Protein AF-A0AAN8IH54-F1 (afdb_monomer_lite)

pLDDT: mean 84.5, std 17.19, range [30.62, 98.31]

Foldseek 3Di:
DQDQADDDLLVLLVVLLVLLVCCLPDQLVVLLVCCLVLLLVLLVVLQDDDDPSGCRNLSSLLSVLSCLVSQQADVQQLLVVLVSLLVSDDLVSLVSVLSNCQSNVVSCVPPPLVSNLVSLVVSLVSLVPDPRCVPPSNVVSSVSSVVSNPDHDPPDDCVSSVVSSVVSVVVCVVPVRPSNHHDPDHVVCSNCCVPQPRPSDPPRGDDPPDDDDDDDDDPDDDPPPDDDQDVVQLVVCVVVVVPDPVSSVVSSVVVVVD

Radius of gyration: 23.49 Å; chains: 1; bounding box: 50×39×74 Å

InterPro domains:
  IPR003890 MIF4G-like, type 3 [PF02854] (3-150)
  IPR016024 Armadillo-type fold [SSF48371] (1-113)
  IPR050781 Pre-mRNA-splicing factor CWC22 [PTHR18034] (2-254)

Organism: Trichostrongylus colubriformis (NCBI:txid6319)

Sequence (258 aa):
ICAPYRLQDQLLSLYALFLAQIHSFTSEEISAYFVEVFLRGFIDGISHAQTQDDKKLENSAVFIAHLLNFHIIKGTVIIEVFEKLREHLNVDTLQLVVVLATYSYKALRKLHWTAFSEELSKIVSSLDTAVFSALPRAKFLAETLRDLQKSAPTNVDMSIIEHYLKLFHGMRKKGNVVCDKELGMSLDDLLHADERGRWWVVGSAYRVANDSGNMEGAVEGSTQTAGSFPSEIVQLARRAKMNTDVRRNIFCTVGELL

Structure (mmCIF, N/CA/C/O backbone):
data_AF-A0AAN8IH54-F1
#
_entry.id   AF-A0AAN8IH54-F1
#
loop_
_atom_site.group_PDB
_atom_site.id
_atom_site.type_symbol
_atom_site.label_atom_id
_atom_site.label_alt_id
_atom_site.label_comp_id
_atom_site.label_asym_id
_atom_site.label_entity_id
_atom_site.label_seq_id
_atom_site.pdbx_PDB_ins_code
_atom_site.Cartn_x
_atom_site.Cartn_y
_atom_site.Cartn_z
_atom_site.occupancy
_atom_site.B_iso_or_equiv
_atom_site.auth_seq_id
_atom_site.auth_comp_id
_atom_site.auth_asym_id
_atom_site.auth_atom_id
_atom_site.pdbx_PDB_model_num
ATOM 1 N N . ILE A 1 1 ? 2.225 -14.981 -2.624 1.00 87.50 1 ILE A N 1
ATOM 2 C CA . ILE A 1 1 ? 1.622 -13.785 -1.981 1.00 87.50 1 ILE A CA 1
ATOM 3 C C . ILE A 1 1 ? 0.171 -14.077 -1.580 1.00 87.50 1 ILE A C 1
ATOM 5 O O . ILE A 1 1 ? -0.177 -13.837 -0.437 1.00 87.50 1 ILE A O 1
ATOM 9 N N . CYS A 1 2 ? -0.631 -14.723 -2.437 1.00 85.94 2 CYS A N 1
ATOM 10 C CA . CYS A 1 2 ? -2.030 -15.106 -2.171 1.00 85.94 2 CYS A CA 1
ATOM 11 C C . CYS A 1 2 ? -2.218 -16.356 -1.275 1.00 85.94 2 CYS A C 1
ATOM 13 O O . CYS A 1 2 ? -3.138 -17.144 -1.494 1.00 85.94 2 CYS A O 1
ATOM 15 N N . ALA A 1 3 ? -1.342 -16.580 -0.293 1.00 90.38 3 ALA A N 1
ATOM 16 C CA . ALA A 1 3 ? -1.522 -17.681 0.656 1.00 90.38 3 ALA A CA 1
ATOM 17 C C . ALA A 1 3 ? -2.633 -17.335 1.670 1.00 90.38 3 ALA A C 1
ATOM 19 O O . ALA A 1 3 ? -2.717 -16.169 2.065 1.00 90.38 3 ALA A O 1
ATOM 20 N N . PRO A 1 4 ? -3.447 -18.314 2.120 1.00 91.38 4 PRO A N 1
ATOM 21 C CA . PRO A 1 4 ? -4.526 -18.073 3.082 1.00 91.38 4 PRO A CA 1
ATOM 22 C C . PRO A 1 4 ? -4.018 -17.781 4.500 1.00 91.38 4 PRO A C 1
ATOM 24 O O . PRO A 1 4 ? -4.773 -17.307 5.330 1.00 91.38 4 PRO A O 1
ATOM 27 N N . TYR A 1 5 ? -2.740 -18.025 4.791 1.00 93.12 5 TYR A N 1
ATOM 28 C CA . TYR A 1 5 ? -2.099 -17.731 6.074 1.00 93.12 5 TYR A CA 1
ATOM 29 C C . TYR A 1 5 ? -1.090 -16.587 5.939 1.00 93.12 5 TYR A C 1
ATOM 31 O O . TYR A 1 5 ? -0.577 -16.318 4.849 1.00 93.12 5 TYR A O 1
ATOM 39 N N . ARG A 1 6 ? -0.779 -15.909 7.052 1.00 93.62 6 ARG A N 1
ATOM 40 C CA . ARG A 1 6 ? 0.183 -14.799 7.068 1.00 93.62 6 ARG A CA 1
ATOM 41 C C . ARG A 1 6 ? 1.574 -15.312 6.693 1.00 93.62 6 ARG A C 1
ATOM 43 O O . ARG A 1 6 ? 2.137 -16.166 7.374 1.00 93.62 6 ARG A O 1
ATOM 50 N N . LEU A 1 7 ? 2.120 -14.797 5.596 1.00 94.94 7 LEU A N 1
ATOM 51 C CA . LEU A 1 7 ? 3.481 -15.105 5.161 1.00 94.94 7 LEU A CA 1
ATOM 52 C C . LEU A 1 7 ? 4.496 -14.385 6.050 1.00 94.94 7 LEU A C 1
ATOM 54 O O . LEU A 1 7 ? 4.154 -13.424 6.726 1.00 94.94 7 LEU A O 1
ATOM 58 N N . GLN A 1 8 ? 5.751 -14.824 6.046 1.00 94.19 8 GLN A N 1
ATOM 59 C CA . GLN A 1 8 ? 6.818 -14.097 6.735 1.00 94.19 8 GLN A CA 1
ATOM 60 C C . GLN A 1 8 ? 7.175 -12.811 5.979 1.00 94.19 8 GLN A C 1
ATOM 62 O O . GLN A 1 8 ? 7.242 -12.807 4.747 1.00 94.19 8 GLN A O 1
ATOM 67 N N . ASP A 1 9 ? 7.476 -11.742 6.714 1.00 92.38 9 ASP A N 1
ATOM 68 C CA . ASP A 1 9 ? 7.851 -10.440 6.139 1.00 92.38 9 ASP A CA 1
ATOM 69 C C . ASP A 1 9 ? 9.094 -10.526 5.259 1.00 92.38 9 ASP A C 1
ATOM 71 O O . ASP A 1 9 ? 9.162 -9.904 4.198 1.00 92.38 9 ASP A O 1
ATOM 75 N N . GLN A 1 10 ? 10.041 -11.378 5.653 1.00 94.56 10 GLN A N 1
ATOM 76 C CA . GLN A 1 10 ? 11.226 -11.685 4.866 1.00 94.56 10 GLN A CA 1
ATOM 77 C C . GLN A 1 10 ? 10.865 -12.217 3.474 1.00 94.56 10 GLN A C 1
ATOM 79 O O . GLN A 1 10 ? 11.441 -11.789 2.477 1.00 94.56 10 GLN A O 1
ATOM 84 N N . LEU A 1 11 ? 9.887 -13.120 3.395 1.00 95.69 11 LEU A N 1
ATOM 85 C CA . LEU A 1 11 ? 9.482 -13.741 2.140 1.00 95.69 11 LEU A CA 1
ATOM 86 C C . LEU A 1 11 ? 8.742 -12.750 1.232 1.00 95.69 11 LEU A C 1
ATOM 88 O O . LEU A 1 11 ? 8.998 -12.708 0.031 1.00 95.69 11 LEU A O 1
ATOM 92 N N . LEU A 1 12 ? 7.863 -11.920 1.802 1.00 95.69 12 LEU A N 1
ATOM 93 C CA . LEU A 1 12 ? 7.167 -10.862 1.059 1.00 95.69 12 LEU A CA 1
ATOM 94 C C . LEU A 1 12 ? 8.149 -9.809 0.526 1.00 95.69 12 LEU A C 1
ATOM 96 O O . LEU A 1 12 ? 8.063 -9.437 -0.645 1.00 95.69 12 LEU A O 1
ATOM 100 N N . SER A 1 13 ? 9.119 -9.396 1.347 1.00 95.25 13 SER A N 1
ATOM 101 C CA . SER A 1 13 ? 10.196 -8.487 0.937 1.00 95.25 13 SER A CA 1
ATOM 102 C C . SER A 1 13 ? 11.065 -9.092 -0.168 1.00 95.25 13 SER A C 1
ATOM 104 O O . SER A 1 13 ? 11.405 -8.404 -1.128 1.00 95.25 13 SER A O 1
ATOM 106 N N . LEU A 1 14 ? 11.393 -10.386 -0.074 1.00 95.88 14 LEU A N 1
ATOM 107 C CA . LEU A 1 14 ? 12.179 -11.096 -1.083 1.00 95.88 14 LEU A CA 1
ATOM 108 C C . LEU A 1 14 ? 11.444 -11.193 -2.427 1.00 95.88 14 LEU A C 1
ATOM 110 O O . LEU A 1 14 ? 12.048 -10.953 -3.471 1.00 95.88 14 LEU A O 1
ATOM 114 N N . TYR A 1 15 ? 10.145 -11.509 -2.421 1.00 95.88 15 TYR A N 1
ATOM 115 C CA . TYR A 1 15 ? 9.341 -11.523 -3.646 1.00 95.88 15 TYR A CA 1
ATOM 116 C C . TYR A 1 15 ? 9.252 -10.139 -4.292 1.00 95.88 15 TYR A C 1
ATOM 118 O O . TYR A 1 15 ? 9.320 -10.028 -5.516 1.00 95.88 15 TYR A O 1
ATOM 126 N N . ALA A 1 16 ? 9.138 -9.083 -3.486 1.00 95.75 16 ALA A N 1
ATOM 127 C CA . ALA A 1 16 ? 9.078 -7.724 -4.003 1.00 95.75 16 ALA A CA 1
ATOM 128 C C . ALA A 1 16 ? 10.432 -7.295 -4.581 1.00 95.75 16 ALA A C 1
ATOM 130 O O . ALA A 1 16 ? 10.472 -6.715 -5.661 1.00 95.75 16 ALA A O 1
ATOM 131 N N . LEU A 1 17 ? 11.541 -7.669 -3.930 1.00 95.19 17 LEU A N 1
ATOM 132 C CA . LEU A 1 17 ? 12.890 -7.484 -4.465 1.00 95.19 17 LEU A CA 1
ATOM 133 C C . LEU A 1 17 ? 13.071 -8.193 -5.812 1.00 95.19 17 LEU A C 1
ATOM 135 O O . LEU A 1 17 ? 13.622 -7.615 -6.745 1.00 95.19 17 LEU A O 1
ATOM 139 N N . PHE A 1 18 ? 12.612 -9.441 -5.921 1.00 93.94 18 PHE A N 1
ATOM 140 C CA . PHE A 1 18 ? 12.680 -10.196 -7.168 1.00 93.94 18 PHE A CA 1
ATOM 141 C C . PHE A 1 18 ? 11.925 -9.483 -8.297 1.00 93.94 18 PHE A C 1
ATOM 143 O O . PHE A 1 18 ? 12.480 -9.282 -9.378 1.00 93.94 18 PHE A O 1
ATOM 150 N N . LEU A 1 19 ? 10.699 -9.025 -8.029 1.00 93.88 19 LEU A N 1
ATOM 151 C CA . LEU A 1 19 ? 9.919 -8.264 -9.002 1.00 93.88 19 LEU A CA 1
ATOM 152 C C . LEU A 1 19 ? 10.585 -6.926 -9.357 1.00 93.88 19 LEU A C 1
ATOM 154 O O . LEU A 1 19 ? 10.615 -6.555 -10.527 1.00 93.88 19 LEU A O 1
ATOM 158 N N . ALA A 1 20 ? 11.170 -6.230 -8.381 1.00 92.69 20 ALA A N 1
ATOM 159 C CA . ALA A 1 20 ? 11.907 -4.988 -8.606 1.00 92.69 20 ALA A CA 1
ATOM 160 C C . ALA A 1 20 ? 13.133 -5.203 -9.503 1.00 92.69 20 ALA A C 1
ATOM 162 O O . ALA A 1 20 ? 13.478 -4.353 -10.327 1.00 92.69 20 ALA A O 1
ATOM 163 N N . GLN A 1 21 ? 13.778 -6.364 -9.383 1.00 90.25 21 GLN A N 1
ATOM 164 C CA . GLN A 1 21 ? 14.888 -6.732 -10.248 1.00 90.25 21 GLN A CA 1
ATOM 165 C C . GLN A 1 21 ? 14.422 -7.014 -11.682 1.00 90.25 21 GLN A C 1
ATOM 167 O O . GLN A 1 21 ? 15.074 -6.561 -12.622 1.00 90.25 21 GLN A O 1
ATOM 172 N N . ILE A 1 22 ? 13.281 -7.691 -11.862 1.00 89.75 22 ILE A N 1
ATOM 173 C CA . ILE A 1 22 ? 12.653 -7.872 -13.183 1.00 89.75 22 ILE A CA 1
ATOM 174 C C . ILE A 1 22 ? 12.312 -6.514 -13.800 1.00 89.75 22 ILE A C 1
ATOM 176 O O . ILE A 1 22 ? 12.662 -6.276 -14.955 1.00 89.75 22 ILE A O 1
ATOM 180 N N . HIS A 1 23 ? 11.692 -5.629 -13.015 1.00 89.25 23 HIS A N 1
ATOM 181 C CA . HIS A 1 23 ? 11.318 -4.276 -13.427 1.00 89.25 23 HIS A CA 1
ATOM 182 C C . HIS A 1 23 ? 12.525 -3.453 -13.887 1.00 89.25 23 HIS A C 1
ATOM 184 O O . HIS A 1 23 ? 12.443 -2.693 -14.844 1.00 89.25 23 HIS A O 1
ATOM 190 N N . SER A 1 24 ? 13.675 -3.653 -13.239 1.00 85.56 24 SER A N 1
ATOM 191 C CA . SER A 1 24 ? 14.916 -2.968 -13.600 1.00 85.56 24 SER A CA 1
ATOM 192 C C . SER A 1 24 ? 15.520 -3.491 -14.915 1.00 85.56 24 SER A C 1
ATOM 194 O O . SER A 1 24 ? 16.145 -2.724 -15.642 1.00 85.56 24 SER A O 1
ATOM 196 N N . PHE A 1 25 ? 15.373 -4.784 -15.227 1.00 78.44 25 PHE A N 1
ATOM 197 C CA . PHE A 1 25 ? 16.015 -5.413 -16.392 1.00 78.44 25 PHE A CA 1
ATOM 198 C C . PHE A 1 25 ? 15.146 -5.509 -17.648 1.00 78.44 25 PHE A C 1
ATOM 200 O O . PHE A 1 25 ? 15.693 -5.616 -18.745 1.00 78.44 25 PHE A O 1
ATOM 207 N N . THR A 1 26 ? 13.824 -5.536 -17.503 1.00 69.75 26 THR A N 1
ATOM 208 C CA . THR A 1 26 ? 12.896 -5.841 -18.604 1.00 69.75 26 THR A CA 1
ATOM 209 C C . THR A 1 26 ? 12.160 -4.586 -19.071 1.00 69.75 26 THR A C 1
ATOM 211 O O . THR A 1 26 ? 12.080 -3.611 -18.328 1.00 69.75 26 THR A O 1
ATOM 214 N N . SER A 1 27 ? 11.593 -4.620 -20.287 1.00 69.44 27 SER A N 1
ATOM 215 C CA . SER A 1 27 ? 10.544 -3.673 -20.696 1.00 69.44 27 SER A CA 1
ATOM 216 C C . SER A 1 27 ? 9.477 -3.588 -19.595 1.00 69.44 27 SER A C 1
ATOM 218 O O . SER A 1 27 ? 9.124 -4.612 -19.000 1.00 69.44 27 SER A O 1
ATOM 220 N N . GLU A 1 28 ? 8.976 -2.379 -19.319 1.00 81.31 28 GLU A N 1
ATOM 221 C CA . GLU A 1 28 ? 8.018 -2.074 -18.241 1.00 81.31 28 GLU A CA 1
ATOM 222 C C . GLU A 1 28 ? 6.759 -2.964 -18.291 1.00 81.31 28 GLU A C 1
ATOM 224 O O . GLU A 1 28 ? 6.094 -3.154 -17.277 1.00 81.31 28 GLU A O 1
ATOM 229 N N . GLU A 1 29 ? 6.486 -3.581 -19.443 1.00 86.69 29 GLU A N 1
ATOM 230 C CA . GLU A 1 29 ? 5.361 -4.465 -19.745 1.00 86.69 29 GLU A CA 1
ATOM 231 C C . GLU A 1 29 ? 5.112 -5.587 -18.731 1.00 86.69 29 GLU A C 1
ATOM 233 O O . GLU A 1 29 ? 3.976 -5.762 -18.293 1.00 86.69 29 GLU A O 1
ATOM 238 N N . ILE A 1 30 ? 6.139 -6.357 -18.342 1.00 89.19 30 ILE A N 1
ATOM 239 C CA . ILE A 1 30 ? 5.936 -7.508 -17.439 1.00 89.19 30 ILE A CA 1
ATOM 240 C C . ILE A 1 30 ? 5.509 -7.020 -16.057 1.00 89.19 30 ILE A C 1
ATOM 242 O O . ILE A 1 30 ? 4.576 -7.553 -15.453 1.00 89.19 30 ILE A O 1
ATOM 246 N N . SER A 1 31 ? 6.194 -5.995 -15.552 1.00 91.31 31 SER A N 1
ATOM 247 C CA . SER A 1 31 ? 5.883 -5.399 -14.258 1.00 91.31 31 SER A CA 1
ATOM 248 C C . SER A 1 31 ? 4.530 -4.700 -14.288 1.00 91.31 31 SER A C 1
ATOM 250 O O . SER A 1 31 ? 3.767 -4.852 -13.342 1.00 91.31 31 SER A O 1
ATOM 252 N N . ALA A 1 32 ? 4.206 -3.998 -15.374 1.00 91.75 32 ALA A N 1
ATOM 253 C CA . ALA A 1 32 ? 2.921 -3.339 -15.552 1.00 91.75 32 ALA A CA 1
ATOM 254 C C . ALA A 1 32 ? 1.767 -4.346 -15.578 1.00 91.75 32 ALA A C 1
ATOM 256 O O . ALA A 1 32 ? 0.827 -4.193 -14.805 1.00 91.75 32 ALA A O 1
ATOM 257 N N . TYR A 1 33 ? 1.882 -5.420 -16.366 1.00 92.62 33 TYR A N 1
ATOM 258 C CA . TYR A 1 33 ? 0.885 -6.491 -16.403 1.00 92.62 33 TYR A CA 1
ATOM 259 C C . TYR A 1 33 ? 0.708 -7.157 -15.036 1.00 92.62 33 TYR A C 1
ATOM 261 O O . TYR A 1 33 ? -0.415 -7.345 -14.571 1.00 92.62 33 TYR A O 1
ATOM 269 N N . PHE A 1 34 ? 1.814 -7.482 -14.357 1.00 94.62 34 PHE A N 1
ATOM 270 C CA . PHE A 1 34 ? 1.742 -8.049 -13.014 1.00 94.62 34 PHE A CA 1
ATOM 271 C C . PHE A 1 34 ? 1.019 -7.100 -12.050 1.00 94.62 34 PHE A C 1
ATOM 273 O O . PHE A 1 34 ? 0.123 -7.531 -11.329 1.00 94.62 34 PHE A O 1
ATOM 280 N N . VAL A 1 35 ? 1.397 -5.817 -12.035 1.00 95.44 35 VAL A N 1
ATOM 281 C CA . VAL A 1 35 ? 0.812 -4.806 -11.146 1.00 95.44 35 VAL A CA 1
ATOM 282 C C . VAL A 1 35 ? -0.667 -4.575 -11.464 1.00 95.44 35 VAL A C 1
ATOM 284 O O . VAL A 1 35 ? -1.450 -4.480 -10.523 1.00 95.44 35 VAL A O 1
ATOM 287 N N . GLU A 1 36 ? -1.066 -4.555 -12.741 1.00 94.88 36 GLU A N 1
ATOM 288 C CA . GLU A 1 36 ? -2.470 -4.476 -13.172 1.00 94.88 36 GLU A CA 1
ATOM 289 C C . GLU A 1 36 ? -3.285 -5.618 -12.574 1.00 94.88 36 GLU A C 1
ATOM 291 O O . GLU A 1 36 ? -4.214 -5.380 -11.802 1.00 94.88 36 GLU A O 1
ATOM 296 N N . VAL A 1 37 ? -2.914 -6.860 -12.896 1.00 95.38 37 VAL A N 1
ATOM 297 C CA . VAL A 1 37 ? -3.648 -8.052 -12.454 1.00 95.38 37 VAL A CA 1
ATOM 298 C C . VAL A 1 37 ? -3.687 -8.124 -10.929 1.00 95.38 37 VAL A C 1
ATOM 300 O O . VAL A 1 37 ? -4.721 -8.437 -10.338 1.00 95.38 37 VAL A O 1
ATOM 303 N N . PHE A 1 38 ? -2.568 -7.807 -10.280 1.00 97.06 38 PHE A N 1
ATOM 304 C CA . PHE A 1 38 ? -2.443 -7.890 -8.834 1.00 97.06 38 PHE A CA 1
ATOM 305 C C . PHE A 1 38 ? -3.267 -6.823 -8.100 1.00 97.06 38 PHE A C 1
ATOM 307 O O . PHE A 1 38 ? -4.000 -7.165 -7.172 1.00 97.06 38 PHE A O 1
ATOM 314 N N . LEU A 1 39 ? -3.188 -5.550 -8.508 1.00 96.94 39 LEU A N 1
ATOM 315 C CA . LEU A 1 39 ? -3.961 -4.477 -7.876 1.00 96.94 39 LEU A CA 1
ATOM 316 C C . LEU A 1 39 ? -5.454 -4.610 -8.171 1.00 96.94 39 LEU A C 1
ATOM 318 O O . LEU A 1 39 ? -6.248 -4.447 -7.250 1.00 96.94 39 LEU A O 1
ATOM 322 N N . ARG A 1 40 ? -5.851 -4.999 -9.389 1.00 95.81 40 ARG A N 1
ATOM 323 C CA . ARG A 1 40 ? -7.256 -5.317 -9.692 1.00 95.81 40 ARG A CA 1
ATOM 324 C C . ARG A 1 40 ? -7.791 -6.426 -8.793 1.00 95.81 40 ARG A C 1
ATOM 326 O O . ARG A 1 40 ? -8.843 -6.251 -8.192 1.00 95.81 40 ARG A O 1
ATOM 333 N N . GLY A 1 41 ? -7.048 -7.524 -8.642 1.00 96.06 41 GLY A N 1
ATOM 334 C CA . GLY A 1 41 ? -7.442 -8.623 -7.758 1.00 96.06 41 GLY A CA 1
ATOM 335 C C . GLY A 1 41 ? -7.531 -8.213 -6.284 1.00 96.06 41 GLY A C 1
ATOM 336 O O . GLY A 1 41 ? -8.399 -8.695 -5.560 1.00 96.06 41 GLY A O 1
ATOM 337 N N . PHE A 1 42 ? -6.670 -7.297 -5.830 1.00 96.88 42 PHE A N 1
ATOM 338 C CA . PHE A 1 42 ? -6.765 -6.731 -4.483 1.00 96.88 42 PHE A CA 1
ATOM 339 C C . PHE A 1 42 ? -8.018 -5.861 -4.310 1.00 96.88 42 PHE A C 1
ATOM 341 O O . PHE A 1 42 ? -8.733 -6.033 -3.325 1.00 96.88 42 PHE A O 1
ATOM 348 N N . ILE A 1 43 ? -8.291 -4.958 -5.259 1.00 96.31 43 ILE A N 1
ATOM 349 C CA . ILE A 1 43 ? -9.452 -4.057 -5.214 1.00 96.31 43 ILE A CA 1
ATOM 350 C C . ILE A 1 43 ? -10.771 -4.830 -5.332 1.00 96.31 43 ILE A C 1
ATOM 352 O O . ILE A 1 43 ? -11.703 -4.555 -4.587 1.00 96.31 43 ILE A O 1
ATOM 356 N N . ASP A 1 44 ? -10.842 -5.845 -6.189 1.00 94.62 44 ASP A N 1
ATOM 357 C CA . ASP A 1 44 ? -11.995 -6.749 -6.237 1.00 94.62 44 ASP A CA 1
ATOM 358 C C . ASP A 1 44 ? -12.168 -7.491 -4.899 1.00 94.62 44 ASP A C 1
ATOM 360 O O . ASP A 1 44 ? -13.252 -7.539 -4.317 1.00 94.62 44 ASP A O 1
ATOM 364 N N . GLY A 1 45 ? -11.068 -7.994 -4.334 1.00 94.19 45 GLY A N 1
ATOM 365 C CA . GLY A 1 45 ? -11.083 -8.726 -3.074 1.00 94.19 45 GLY A CA 1
ATOM 366 C C . GLY A 1 45 ? -11.604 -7.923 -1.876 1.00 94.19 45 GLY A C 1
ATOM 367 O O . GLY A 1 45 ? -12.291 -8.504 -1.037 1.00 94.19 45 GLY A O 1
ATOM 368 N N . ILE A 1 46 ? -11.335 -6.611 -1.785 1.00 94.69 46 ILE A N 1
ATOM 369 C CA . ILE A 1 46 ? -11.807 -5.779 -0.656 1.00 94.69 46 ILE A CA 1
ATOM 370 C C . ILE A 1 46 ? -13.324 -5.544 -0.665 1.00 94.69 46 ILE A C 1
ATOM 372 O O . ILE A 1 46 ? -13.892 -5.255 0.389 1.00 94.69 46 ILE A O 1
ATOM 376 N N . SER A 1 47 ? -13.986 -5.678 -1.819 1.00 89.56 47 SER A N 1
ATOM 377 C CA . SER A 1 47 ? -15.444 -5.541 -1.935 1.00 89.56 47 SER A CA 1
ATOM 378 C C . SER A 1 47 ? -16.196 -6.793 -1.462 1.00 89.56 47 SER A C 1
ATOM 380 O O . SER A 1 47 ? -17.404 -6.737 -1.228 1.00 89.56 47 SER A O 1
ATOM 382 N N . HIS A 1 48 ? -15.498 -7.918 -1.287 1.00 88.25 48 HIS A N 1
ATOM 383 C CA . HIS A 1 48 ? -16.076 -9.191 -0.866 1.00 88.25 48 HIS A CA 1
ATOM 384 C C . HIS A 1 48 ? -15.940 -9.415 0.647 1.00 88.25 48 HIS A C 1
ATOM 386 O O . HIS A 1 48 ? -14.990 -8.962 1.291 1.00 88.25 48 HIS A O 1
ATOM 392 N N . ALA A 1 49 ? -16.883 -10.164 1.228 1.00 82.19 49 ALA A N 1
ATOM 393 C CA . ALA A 1 49 ? -16.824 -10.547 2.636 1.00 82.19 49 ALA A CA 1
ATOM 394 C C . ALA A 1 49 ? -15.602 -11.438 2.906 1.00 82.19 49 ALA A C 1
ATOM 396 O O . ALA A 1 49 ? -15.392 -12.443 2.225 1.00 82.19 49 ALA A O 1
ATOM 397 N N . GLN A 1 50 ? -14.812 -11.078 3.917 1.00 81.94 50 GLN A N 1
ATOM 398 C CA . GLN A 1 50 ? -13.609 -11.816 4.281 1.00 81.94 50 GLN A CA 1
ATOM 399 C C . GLN A 1 50 ? -13.936 -12.926 5.278 1.00 81.94 50 GLN A C 1
ATOM 401 O O . GLN A 1 50 ? -14.625 -12.718 6.277 1.00 81.94 50 GLN A O 1
ATOM 406 N N . THR A 1 51 ? -13.410 -14.123 5.033 1.00 84.00 51 THR A N 1
ATOM 407 C CA . THR A 1 51 ? -13.382 -15.184 6.043 1.00 84.00 51 THR A CA 1
ATOM 408 C C . THR A 1 51 ? -12.326 -14.863 7.095 1.00 84.00 51 THR A C 1
ATOM 410 O O . THR A 1 51 ? -11.203 -14.507 6.747 1.00 84.00 51 THR A O 1
ATOM 413 N N . GLN A 1 52 ? -12.665 -15.039 8.374 1.00 75.94 52 GLN A N 1
ATOM 414 C CA . GLN A 1 52 ? -11.857 -14.602 9.523 1.00 75.94 52 GLN A CA 1
ATOM 415 C C . GLN A 1 52 ? -10.393 -15.095 9.508 1.00 75.94 52 GLN A C 1
ATOM 417 O O . GLN A 1 52 ? -9.499 -14.380 9.970 1.00 75.94 52 GLN A O 1
ATOM 422 N N . ASP A 1 53 ? -10.144 -16.275 8.938 1.00 83.19 53 ASP A N 1
ATOM 423 C CA . ASP A 1 53 ? -8.816 -16.896 8.890 1.00 83.19 53 ASP A CA 1
ATOM 424 C C . ASP A 1 53 ? -8.058 -16.666 7.572 1.00 83.19 53 ASP A C 1
ATOM 426 O O . ASP A 1 53 ? -6.904 -17.079 7.464 1.00 83.19 53 ASP A O 1
ATOM 430 N N . ASP A 1 54 ? -8.653 -15.995 6.577 1.00 91.19 54 ASP A N 1
ATOM 431 C CA . ASP A 1 54 ? -7.987 -15.742 5.294 1.00 91.19 54 ASP A CA 1
ATOM 432 C C . ASP A 1 54 ? -7.122 -14.473 5.358 1.00 91.19 54 ASP A C 1
ATOM 434 O O . ASP A 1 54 ? -7.600 -13.347 5.489 1.00 91.19 54 ASP A O 1
ATOM 438 N N . LYS A 1 55 ? -5.805 -14.666 5.259 1.00 94.25 55 LYS A N 1
ATOM 439 C CA . LYS A 1 55 ? -4.782 -13.613 5.302 1.00 94.25 55 LYS A CA 1
ATOM 440 C C . LYS A 1 55 ? -4.291 -13.176 3.924 1.00 94.25 55 LYS A C 1
ATOM 442 O O . LYS A 1 55 ? -3.301 -12.445 3.839 1.00 94.25 55 LYS A O 1
ATOM 447 N N . LYS A 1 56 ? -4.959 -13.576 2.837 1.00 94.94 56 LYS A N 1
ATOM 448 C CA . LYS A 1 56 ? -4.583 -13.190 1.465 1.00 94.94 56 LYS A CA 1
ATOM 449 C C . LYS A 1 56 ? -4.524 -11.683 1.265 1.00 94.94 56 LYS A C 1
ATOM 451 O O . LYS A 1 56 ? -3.536 -11.196 0.712 1.00 94.94 56 LYS A O 1
ATOM 456 N N . LEU A 1 57 ? -5.548 -10.946 1.701 1.00 96.00 57 LEU A N 1
ATOM 457 C CA . LEU A 1 57 ? -5.576 -9.492 1.539 1.00 96.00 57 LEU A CA 1
ATOM 458 C C . LEU A 1 57 ? -4.538 -8.801 2.421 1.00 96.00 57 LEU A C 1
ATOM 460 O O . LEU A 1 57 ? -3.883 -7.877 1.956 1.00 96.00 57 LEU A O 1
ATOM 464 N N . GLU A 1 58 ? -4.304 -9.287 3.642 1.00 96.44 58 GLU A N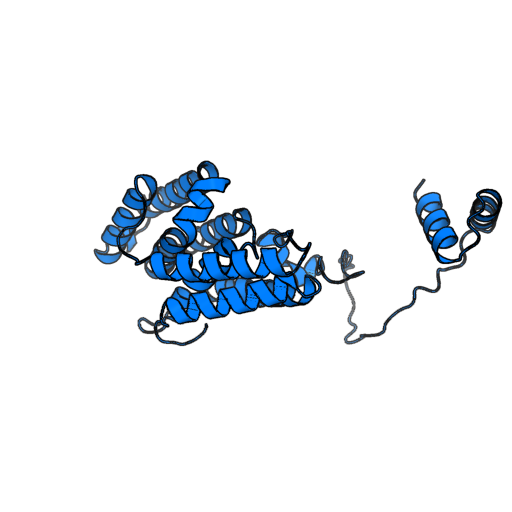 1
ATOM 465 C CA . GLU A 1 58 ? -3.239 -8.756 4.504 1.00 96.44 58 GLU A CA 1
ATOM 466 C C . GLU A 1 58 ? -1.854 -8.959 3.871 1.00 96.44 58 GLU A C 1
ATOM 468 O O . GLU A 1 58 ? -1.074 -8.013 3.766 1.00 96.44 58 GLU A O 1
ATOM 473 N N . ASN A 1 59 ? -1.565 -10.169 3.373 1.00 97.38 59 ASN A N 1
ATOM 474 C CA . ASN A 1 59 ? -0.335 -10.453 2.628 1.00 97.38 59 ASN A CA 1
ATOM 475 C C . ASN A 1 59 ? -0.202 -9.552 1.392 1.00 97.38 59 ASN A C 1
ATOM 477 O O . ASN A 1 59 ? 0.895 -9.098 1.064 1.00 97.38 59 ASN A O 1
ATOM 481 N N . SER A 1 60 ? -1.318 -9.303 0.706 1.00 97.38 60 SER A N 1
ATOM 482 C CA . SER A 1 60 ? -1.347 -8.459 -0.485 1.00 97.38 60 SER A CA 1
ATOM 483 C C . SER A 1 60 ? -1.089 -6.997 -0.137 1.00 97.38 60 SER A C 1
ATOM 485 O O . SER A 1 60 ? -0.248 -6.388 -0.781 1.00 97.38 60 SER A O 1
ATOM 487 N N . ALA A 1 61 ? -1.693 -6.458 0.927 1.00 97.81 61 ALA A N 1
ATOM 488 C CA . ALA A 1 61 ? -1.455 -5.094 1.402 1.00 97.81 61 ALA A CA 1
ATOM 489 C C . ALA A 1 61 ? 0.023 -4.854 1.761 1.00 97.81 61 ALA A C 1
ATOM 491 O O . ALA A 1 61 ? 0.607 -3.846 1.362 1.00 97.81 61 ALA A O 1
ATOM 492 N N . VAL A 1 62 ? 0.666 -5.812 2.441 1.00 97.44 62 VAL A N 1
ATOM 493 C CA . VAL A 1 62 ? 2.113 -5.753 2.716 1.00 97.44 62 VAL A CA 1
ATOM 494 C C . VAL A 1 62 ? 2.918 -5.768 1.417 1.00 97.44 62 VAL A C 1
ATOM 496 O O . VAL A 1 62 ? 3.854 -4.986 1.248 1.00 97.44 62 VAL A O 1
ATOM 499 N N . PHE A 1 63 ? 2.547 -6.629 0.468 1.00 98.06 63 PHE A N 1
ATOM 500 C CA . PHE A 1 63 ? 3.234 -6.701 -0.815 1.00 98.06 63 PHE A CA 1
ATOM 501 C C . PHE A 1 63 ? 3.081 -5.411 -1.634 1.00 98.06 63 PHE A C 1
ATOM 503 O O . PHE A 1 63 ? 4.079 -4.921 -2.153 1.00 98.06 63 PHE A O 1
ATOM 510 N N . ILE A 1 64 ? 1.885 -4.810 -1.675 1.00 98.25 64 ILE A N 1
ATOM 511 C CA . ILE A 1 64 ? 1.619 -3.498 -2.290 1.00 98.25 64 ILE A CA 1
ATOM 512 C C . ILE A 1 64 ? 2.528 -2.428 -1.672 1.00 98.25 64 ILE A C 1
ATOM 514 O O . ILE A 1 64 ? 3.172 -1.669 -2.396 1.00 98.25 64 ILE A O 1
ATOM 518 N N . ALA A 1 65 ? 2.660 -2.402 -0.342 1.00 97.88 65 ALA A N 1
ATOM 519 C CA . ALA A 1 65 ? 3.589 -1.490 0.321 1.00 97.88 65 ALA A CA 1
ATOM 520 C C . ALA A 1 65 ? 5.042 -1.717 -0.127 1.00 97.88 65 ALA A C 1
ATOM 522 O O . ALA A 1 65 ? 5.805 -0.764 -0.295 1.00 97.88 65 ALA A O 1
ATOM 523 N N . HIS A 1 66 ? 5.459 -2.967 -0.339 1.00 97.25 66 HIS A N 1
ATOM 524 C CA . HIS A 1 66 ? 6.788 -3.251 -0.872 1.00 97.25 66 HIS A CA 1
ATOM 525 C C . HIS A 1 66 ? 6.954 -2.822 -2.335 1.00 97.25 66 HIS A C 1
ATOM 527 O O . HIS A 1 66 ? 8.035 -2.348 -2.673 1.00 97.25 66 HIS A O 1
ATOM 533 N N . LEU A 1 67 ? 5.915 -2.891 -3.175 1.00 96.69 67 LEU A N 1
ATOM 534 C CA . LEU A 1 67 ? 5.975 -2.345 -4.540 1.00 96.69 67 LEU A CA 1
ATOM 535 C C . LEU A 1 67 ? 6.343 -0.854 -4.536 1.00 96.69 67 LEU A C 1
ATOM 537 O O . LEU A 1 67 ? 7.160 -0.429 -5.353 1.00 96.69 67 LEU A O 1
ATOM 541 N N . LEU A 1 68 ? 5.798 -0.080 -3.587 1.00 96.31 68 LEU A N 1
ATOM 542 C CA . LEU A 1 68 ? 6.202 1.312 -3.368 1.00 96.31 68 LEU A CA 1
ATOM 543 C C . LEU A 1 68 ? 7.651 1.402 -2.871 1.00 96.31 68 LEU A C 1
ATOM 545 O O . LEU A 1 68 ? 8.452 2.152 -3.418 1.00 96.31 68 LEU A O 1
ATOM 549 N N . ASN A 1 69 ? 8.000 0.649 -1.824 1.00 95.50 69 ASN A N 1
ATOM 550 C CA . ASN A 1 69 ? 9.329 0.738 -1.208 1.00 95.50 69 ASN A CA 1
ATOM 551 C C . ASN A 1 69 ? 10.467 0.420 -2.196 1.00 95.50 69 ASN A C 1
ATOM 553 O O . ASN A 1 69 ? 11.544 1.003 -2.091 1.00 95.50 69 ASN A O 1
ATOM 557 N N . PHE A 1 70 ? 10.235 -0.493 -3.144 1.00 94.50 70 PHE A N 1
ATOM 558 C CA . PHE A 1 70 ? 11.190 -0.857 -4.194 1.00 94.50 70 PHE A CA 1
ATOM 559 C C . PHE A 1 70 ? 11.061 -0.024 -5.481 1.00 94.50 70 PHE A C 1
ATOM 561 O O . PHE A 1 70 ? 11.710 -0.359 -6.471 1.00 94.50 70 PHE A O 1
ATOM 568 N N . HIS A 1 71 ? 10.281 1.062 -5.473 1.00 92.44 71 HIS A N 1
ATOM 569 C CA . HIS A 1 71 ? 10.122 1.974 -6.611 1.00 92.44 71 HIS A CA 1
ATOM 570 C C . HIS A 1 71 ? 9.577 1.298 -7.881 1.00 92.44 71 HIS A C 1
ATOM 572 O O . HIS A 1 71 ? 10.003 1.607 -8.990 1.00 92.44 71 HIS A O 1
ATOM 578 N N . ILE A 1 72 ? 8.640 0.358 -7.724 1.00 94.19 72 ILE A N 1
ATOM 579 C CA . ILE A 1 72 ? 7.893 -0.222 -8.853 1.00 94.19 72 ILE A CA 1
ATOM 580 C C . ILE A 1 72 ? 6.663 0.644 -9.152 1.00 94.19 72 ILE A C 1
ATOM 582 O O . ILE A 1 72 ? 6.355 0.909 -10.310 1.00 94.19 72 ILE A O 1
ATOM 586 N N . ILE A 1 73 ? 5.967 1.105 -8.108 1.00 95.50 73 ILE A N 1
ATOM 587 C CA . ILE A 1 73 ? 4.792 1.981 -8.217 1.00 95.50 73 ILE A CA 1
ATOM 588 C C . ILE A 1 73 ? 5.012 3.288 -7.459 1.00 95.50 73 ILE A C 1
ATOM 590 O O . ILE A 1 73 ? 5.739 3.328 -6.466 1.00 95.50 73 ILE A O 1
ATOM 594 N N . LYS A 1 74 ? 4.335 4.343 -7.911 1.00 94.69 74 LYS A N 1
ATOM 595 C CA . LYS A 1 74 ? 4.364 5.671 -7.291 1.00 94.69 74 LYS A CA 1
ATOM 596 C C . LYS A 1 74 ? 3.579 5.698 -5.984 1.00 94.69 74 LYS A C 1
ATOM 598 O O . LYS A 1 74 ? 2.611 4.960 -5.800 1.00 94.69 74 LYS A O 1
ATOM 603 N N . GLY A 1 75 ? 3.920 6.643 -5.108 1.00 95.62 75 GLY A N 1
ATOM 604 C CA . GLY A 1 75 ? 3.151 6.883 -3.885 1.00 95.62 75 GLY A CA 1
ATOM 605 C C . GLY A 1 75 ? 1.708 7.316 -4.147 1.00 95.62 75 GLY A C 1
ATOM 606 O O . GLY A 1 75 ? 0.844 6.990 -3.343 1.00 95.62 75 GLY A O 1
ATOM 607 N N . THR A 1 76 ? 1.421 7.966 -5.281 1.00 96.06 76 THR A N 1
ATOM 608 C CA . THR A 1 76 ? 0.053 8.346 -5.682 1.00 96.06 76 THR A CA 1
ATOM 609 C C . THR A 1 76 ? -0.871 7.136 -5.800 1.00 96.06 76 THR A C 1
ATOM 611 O O . THR A 1 76 ? -1.961 7.169 -5.246 1.00 96.06 76 THR A O 1
ATOM 614 N N . VAL A 1 77 ? -0.389 6.029 -6.379 1.00 97.38 77 VAL A N 1
ATOM 615 C CA . VAL A 1 77 ? -1.148 4.770 -6.477 1.00 97.38 77 VAL A CA 1
ATOM 616 C C . VAL A 1 77 ? -1.518 4.251 -5.087 1.00 97.38 77 VAL A C 1
ATOM 618 O O . VAL A 1 77 ? -2.630 3.786 -4.878 1.00 97.38 77 VAL A O 1
ATOM 621 N N . ILE A 1 78 ? -0.615 4.361 -4.107 1.00 97.88 78 ILE A N 1
ATOM 622 C CA . ILE A 1 78 ? -0.901 3.945 -2.726 1.00 97.88 78 ILE A CA 1
ATOM 623 C C . ILE A 1 78 ? -1.969 4.831 -2.077 1.00 97.88 78 ILE A C 1
ATOM 625 O O . ILE A 1 78 ? -2.805 4.314 -1.340 1.00 97.88 78 ILE A O 1
ATOM 629 N N . ILE A 1 79 ? -1.971 6.139 -2.357 1.00 98.12 79 ILE A N 1
ATOM 630 C CA . ILE A 1 79 ? -3.036 7.040 -1.894 1.00 98.12 79 ILE A CA 1
ATOM 631 C C . ILE A 1 79 ? -4.383 6.631 -2.499 1.00 98.12 79 ILE A C 1
ATOM 633 O O . ILE A 1 79 ? -5.344 6.467 -1.757 1.00 98.12 79 ILE A O 1
ATOM 637 N N . GLU A 1 80 ? -4.440 6.352 -3.801 1.00 97.94 80 GLU A N 1
ATOM 638 C CA . GLU A 1 80 ? -5.662 5.869 -4.464 1.00 97.94 80 GLU A CA 1
ATOM 639 C C . GLU A 1 80 ? -6.126 4.503 -3.907 1.00 97.94 80 GLU A C 1
ATOM 641 O O . GLU A 1 80 ? -7.323 4.251 -3.765 1.00 97.94 80 GLU A O 1
ATOM 646 N N . VAL A 1 81 ? -5.199 3.618 -3.507 1.00 98.19 81 VAL A N 1
ATOM 647 C CA . VAL A 1 81 ? -5.550 2.368 -2.803 1.00 98.19 81 VAL A CA 1
ATOM 648 C C . VAL A 1 81 ? -6.179 2.658 -1.433 1.00 98.19 81 VAL A C 1
ATOM 650 O O . VAL A 1 81 ? -7.145 1.990 -1.058 1.00 98.19 81 VAL A O 1
ATOM 653 N N . PHE A 1 82 ? -5.680 3.649 -0.683 1.00 98.31 82 PHE A N 1
ATOM 654 C CA . PHE A 1 82 ? -6.325 4.081 0.564 1.00 98.31 82 PHE A CA 1
ATOM 655 C C . PHE A 1 82 ? -7.728 4.641 0.321 1.00 98.31 82 PHE A C 1
ATOM 657 O O . PHE A 1 82 ? -8.643 4.302 1.072 1.00 98.31 82 PHE A O 1
ATOM 664 N N . GLU A 1 83 ? -7.915 5.423 -0.743 1.00 97.56 83 GLU A N 1
ATOM 665 C CA . GLU A 1 83 ? -9.231 5.935 -1.132 1.00 97.56 83 GLU A CA 1
ATOM 666 C C . GLU A 1 83 ? -10.214 4.786 -1.404 1.00 97.56 83 GLU A C 1
ATOM 668 O O . GLU A 1 83 ? -11.325 4.793 -0.872 1.00 97.56 83 GLU A O 1
ATOM 673 N N . LYS A 1 84 ? -9.786 3.740 -2.126 1.00 97.25 84 LYS A N 1
ATOM 674 C CA . LYS A 1 84 ? -10.612 2.543 -2.366 1.00 97.25 84 LYS A CA 1
ATOM 675 C C . LYS A 1 84 ? -10.914 1.742 -1.101 1.00 97.25 84 LYS A C 1
ATOM 677 O O . LYS A 1 84 ? -12.035 1.268 -0.925 1.00 97.25 84 LYS A O 1
ATOM 682 N N . LEU A 1 85 ? -9.956 1.620 -0.182 1.00 97.19 85 LEU A N 1
ATOM 683 C CA . LEU A 1 85 ? -10.201 0.999 1.125 1.00 97.19 85 LEU A CA 1
ATOM 684 C C . LEU A 1 85 ? -11.216 1.797 1.958 1.00 97.19 85 LEU A C 1
ATOM 686 O O . LEU A 1 85 ? -12.036 1.199 2.657 1.00 97.19 85 LEU A O 1
ATOM 690 N N . ARG A 1 86 ? -11.187 3.133 1.868 1.00 96.12 86 ARG A N 1
ATOM 691 C CA . ARG A 1 86 ? -12.151 4.022 2.528 1.00 96.12 86 ARG A CA 1
ATOM 692 C C . ARG A 1 86 ? -13.558 3.892 1.941 1.00 96.12 86 ARG A C 1
ATOM 694 O O . ARG A 1 86 ? -14.521 3.945 2.699 1.00 96.12 86 ARG A O 1
ATOM 701 N N . GLU A 1 87 ? -13.698 3.707 0.628 1.00 94.81 87 GLU A N 1
ATOM 702 C CA . GLU A 1 87 ? -15.005 3.479 -0.019 1.00 94.81 87 GLU A CA 1
ATOM 703 C C . GLU A 1 87 ? -15.718 2.225 0.528 1.00 94.81 87 GLU A C 1
ATOM 705 O O . GLU A 1 87 ? -16.940 2.217 0.670 1.00 94.81 87 GLU A O 1
ATOM 710 N N . HIS A 1 88 ? -14.959 1.193 0.912 1.00 92.88 88 HIS A N 1
ATOM 711 C CA . HIS A 1 88 ? -15.470 -0.071 1.457 1.00 92.88 88 HIS A CA 1
ATOM 712 C C . HIS A 1 88 ? -15.175 -0.240 2.957 1.00 92.88 88 HIS A C 1
ATOM 714 O O . HIS A 1 88 ? -14.830 -1.332 3.421 1.00 92.88 88 HIS A O 1
ATOM 720 N N . LEU A 1 89 ? -15.270 0.841 3.737 1.00 93.88 89 LEU A N 1
ATOM 721 C CA . LEU A 1 89 ? -14.813 0.845 5.124 1.00 93.88 89 LEU A CA 1
ATOM 722 C C . LEU A 1 89 ? -15.629 -0.094 6.033 1.00 93.88 89 LEU A C 1
ATOM 724 O O . LEU A 1 89 ? -16.831 0.065 6.241 1.00 93.88 89 LEU A O 1
ATOM 728 N N . ASN A 1 90 ? -14.933 -1.057 6.623 1.00 93.38 90 ASN A N 1
ATOM 729 C CA . ASN A 1 90 ? -15.405 -1.999 7.628 1.00 93.38 90 ASN A CA 1
ATOM 730 C C . ASN A 1 90 ? -14.217 -2.390 8.531 1.00 93.38 90 ASN A C 1
ATOM 732 O O . ASN A 1 90 ? -13.121 -1.847 8.399 1.00 93.38 90 ASN A O 1
ATOM 736 N N . VAL A 1 91 ? -14.408 -3.317 9.473 1.00 94.19 91 VAL A N 1
ATOM 737 C CA . VAL A 1 91 ? -13.337 -3.716 10.409 1.00 94.19 91 VAL A CA 1
ATOM 738 C C . VAL A 1 91 ? -12.135 -4.339 9.689 1.00 94.19 91 VAL A C 1
ATOM 740 O O . VAL A 1 91 ? -10.995 -4.104 10.091 1.00 94.19 91 VAL A O 1
ATOM 743 N N . ASP A 1 92 ? -12.372 -5.112 8.633 1.00 94.00 92 ASP A N 1
ATOM 744 C CA . ASP A 1 92 ? -11.321 -5.817 7.905 1.00 94.00 92 ASP A CA 1
ATOM 745 C C . ASP A 1 92 ? -10.589 -4.881 6.940 1.00 94.00 92 ASP A C 1
ATOM 747 O O . ASP A 1 92 ? -9.361 -4.856 6.935 1.00 94.00 92 ASP A O 1
ATOM 751 N N . THR A 1 93 ? -11.291 -4.019 6.199 1.00 95.75 93 THR A N 1
ATOM 752 C CA . THR A 1 93 ? -10.627 -2.999 5.367 1.00 95.75 93 THR A CA 1
ATOM 753 C C . THR A 1 93 ? -9.888 -1.971 6.221 1.00 95.75 93 THR A C 1
ATOM 755 O O . THR A 1 93 ? -8.784 -1.576 5.856 1.00 95.75 93 THR A O 1
ATOM 758 N N . LEU A 1 94 ? -10.388 -1.626 7.414 1.00 96.62 94 LEU A N 1
ATOM 759 C CA . LEU A 1 94 ? -9.653 -0.805 8.382 1.00 96.62 94 LEU A CA 1
ATOM 760 C C . LEU A 1 94 ? -8.351 -1.481 8.850 1.00 96.62 94 LEU A C 1
ATOM 762 O O . LEU A 1 94 ? -7.321 -0.816 8.981 1.00 96.62 94 LEU A O 1
ATOM 766 N N . GLN A 1 95 ? -8.361 -2.802 9.062 1.00 95.94 95 GLN A N 1
ATOM 767 C CA . GLN A 1 95 ? -7.140 -3.567 9.334 1.00 95.94 95 GLN A CA 1
ATOM 768 C C . GLN A 1 95 ? -6.156 -3.468 8.160 1.00 95.94 95 GLN A C 1
ATOM 770 O O . GLN A 1 95 ? -4.962 -3.265 8.387 1.00 95.94 95 GLN A O 1
ATOM 775 N N . LEU A 1 96 ? -6.639 -3.580 6.917 1.00 97.62 96 LEU A N 1
ATOM 776 C CA . LEU A 1 96 ? -5.805 -3.429 5.721 1.00 97.62 96 LEU A CA 1
ATOM 777 C C . LEU A 1 96 ? -5.217 -2.018 5.604 1.00 97.62 96 LEU A C 1
ATOM 779 O O . LEU A 1 96 ? -4.046 -1.900 5.252 1.00 97.62 96 LEU A O 1
ATOM 783 N N . VAL A 1 97 ? -5.972 -0.969 5.960 1.00 98.06 97 VAL A N 1
ATOM 784 C CA . VAL A 1 97 ? -5.460 0.412 6.027 1.00 98.06 97 VAL A CA 1
ATOM 785 C C . VAL A 1 97 ? -4.297 0.495 7.012 1.00 98.06 97 VAL A C 1
ATOM 787 O O . VAL A 1 97 ? -3.236 0.997 6.648 1.00 98.06 97 VAL A O 1
ATOM 790 N N . VAL A 1 98 ? -4.455 -0.023 8.237 1.00 97.62 98 VAL A N 1
ATOM 791 C CA . VAL A 1 98 ? -3.376 -0.022 9.242 1.00 97.62 98 VAL A CA 1
ATOM 792 C C . VAL A 1 98 ? -2.144 -0.756 8.713 1.00 97.62 98 VAL A C 1
ATOM 794 O O . VAL A 1 98 ? -1.043 -0.216 8.771 1.00 97.62 98 VAL A O 1
ATOM 797 N N . VAL A 1 99 ? -2.323 -1.951 8.142 1.00 97.38 99 VAL A N 1
ATOM 798 C CA . VAL A 1 99 ? -1.223 -2.743 7.571 1.00 97.38 99 VAL A CA 1
ATOM 799 C C . VAL A 1 99 ? -0.521 -1.975 6.450 1.00 97.38 99 VAL A C 1
ATOM 801 O O . VAL A 1 99 ? 0.690 -1.766 6.512 1.00 97.38 99 VAL A O 1
ATOM 804 N N . LEU A 1 100 ? -1.259 -1.504 5.446 1.00 98.19 100 LEU A N 1
ATOM 805 C CA . LEU A 1 100 ? -0.690 -0.771 4.318 1.00 98.19 100 LEU A CA 1
ATOM 806 C C . LEU A 1 100 ? 0.050 0.487 4.794 1.00 98.19 100 LEU A C 1
ATOM 808 O O . LEU A 1 100 ? 1.181 0.724 4.366 1.00 98.19 100 LEU A O 1
ATOM 812 N N . ALA A 1 101 ? -0.537 1.249 5.722 1.00 97.94 101 ALA A N 1
ATOM 813 C CA . ALA A 1 101 ? 0.060 2.449 6.305 1.00 97.94 101 ALA A CA 1
ATOM 814 C C . ALA A 1 101 ? 1.360 2.138 7.049 1.00 97.94 101 ALA A C 1
ATOM 816 O O . ALA A 1 101 ? 2.357 2.823 6.832 1.00 97.94 101 ALA A O 1
ATOM 817 N N . THR A 1 102 ? 1.394 1.081 7.864 1.00 97.25 102 THR A N 1
ATOM 818 C CA . THR A 1 102 ? 2.598 0.664 8.594 1.00 97.25 102 THR A CA 1
ATOM 819 C C . THR A 1 102 ? 3.759 0.354 7.645 1.00 97.25 102 THR A C 1
ATOM 821 O O . THR A 1 102 ? 4.848 0.906 7.808 1.00 97.25 102 THR A O 1
ATOM 824 N N . TYR A 1 103 ? 3.542 -0.482 6.624 1.00 97.44 103 TYR A N 1
ATOM 825 C CA . TYR A 1 103 ? 4.628 -0.934 5.742 1.00 97.44 103 TYR A CA 1
ATOM 826 C C . TYR A 1 103 ? 5.040 0.103 4.680 1.00 97.44 103 TYR A C 1
ATOM 828 O O . TYR A 1 103 ? 6.160 0.043 4.166 1.00 97.44 103 TYR A O 1
ATOM 836 N N . SER A 1 104 ? 4.167 1.060 4.348 1.00 97.25 104 SER A N 1
ATOM 837 C CA . SER A 1 104 ? 4.456 2.156 3.404 1.00 97.25 104 SER A CA 1
ATOM 838 C C . SER A 1 104 ? 4.895 3.461 4.084 1.00 97.25 104 SER A C 1
ATOM 840 O O . SER A 1 104 ? 5.356 4.382 3.401 1.00 97.25 104 SER A O 1
ATOM 842 N N . TYR A 1 105 ? 4.823 3.533 5.422 1.00 96.75 105 TYR A N 1
ATOM 843 C CA . TYR A 1 105 ? 5.009 4.757 6.207 1.00 96.75 105 TYR A CA 1
ATOM 844 C C . TYR A 1 105 ? 6.262 5.540 5.815 1.00 96.75 105 TYR A C 1
ATOM 846 O O . TYR A 1 105 ? 6.182 6.720 5.489 1.00 96.75 105 TYR A O 1
ATOM 854 N N . LYS A 1 106 ? 7.437 4.897 5.819 1.00 95.00 106 LYS A N 1
ATOM 855 C CA . LYS A 1 106 ? 8.723 5.578 5.586 1.00 95.00 106 LYS A CA 1
ATOM 856 C C . LYS A 1 106 ? 8.794 6.223 4.197 1.00 95.00 106 LYS A C 1
ATOM 858 O O . LYS A 1 106 ? 9.291 7.343 4.074 1.00 95.00 106 LYS A O 1
ATOM 863 N N . ALA A 1 107 ? 8.297 5.532 3.171 1.00 94.88 107 ALA A N 1
ATOM 864 C CA . ALA A 1 107 ? 8.289 6.020 1.795 1.00 94.88 107 ALA A CA 1
ATOM 865 C C . ALA A 1 107 ? 7.298 7.183 1.620 1.00 94.88 107 ALA A C 1
ATOM 867 O O . ALA A 1 107 ? 7.681 8.257 1.146 1.00 94.88 107 ALA A O 1
ATOM 868 N N . LEU A 1 108 ? 6.058 7.020 2.097 1.00 96.94 108 LEU A N 1
ATOM 869 C CA . LEU A 1 108 ? 5.032 8.064 2.024 1.00 96.94 108 LEU A CA 1
ATOM 870 C C . LEU A 1 108 ? 5.399 9.291 2.862 1.00 96.94 108 LEU A C 1
ATOM 872 O O . LEU A 1 108 ? 5.259 10.417 2.396 1.00 96.94 108 LEU A O 1
ATOM 876 N N . ARG A 1 109 ? 5.953 9.103 4.064 1.00 95.44 109 ARG A N 1
ATOM 877 C CA . ARG A 1 109 ? 6.372 10.200 4.949 1.00 95.44 109 ARG A CA 1
ATOM 878 C C . ARG A 1 109 ? 7.434 11.096 4.316 1.00 95.44 109 ARG A C 1
ATOM 880 O O . ARG A 1 109 ? 7.486 12.283 4.639 1.00 95.44 109 ARG A O 1
ATOM 887 N N . LYS A 1 110 ? 8.274 10.532 3.443 1.00 93.75 110 LYS A N 1
ATOM 888 C CA . LYS A 1 110 ? 9.350 11.244 2.748 1.00 93.75 110 LYS A CA 1
ATOM 889 C C . LYS A 1 110 ? 8.852 12.014 1.523 1.00 93.75 110 LYS A C 1
ATOM 891 O O . LYS A 1 110 ? 9.298 13.136 1.317 1.00 93.75 110 LYS A O 1
ATOM 896 N N . LEU A 1 111 ? 7.986 11.406 0.709 1.00 92.81 111 LEU A N 1
ATOM 897 C CA . LEU A 1 111 ? 7.648 11.921 -0.628 1.00 92.81 111 LEU A CA 1
ATOM 898 C C . LEU A 1 111 ? 6.202 12.427 -0.765 1.00 92.81 111 LEU A C 1
ATOM 900 O O . LEU A 1 111 ? 5.940 13.289 -1.595 1.00 92.81 111 LEU A O 1
ATOM 904 N N . HIS A 1 112 ? 5.272 11.928 0.053 1.00 95.12 112 HIS A N 1
ATOM 905 C CA . HIS A 1 112 ? 3.825 12.142 -0.096 1.00 95.12 112 HIS A CA 1
ATOM 906 C C . HIS A 1 112 ? 3.114 12.412 1.243 1.00 95.12 112 HIS A C 1
ATOM 908 O O . HIS A 1 112 ? 1.950 12.054 1.410 1.00 95.12 112 HIS A O 1
ATOM 914 N N . TRP A 1 113 ? 3.795 13.039 2.214 1.00 96.19 113 TRP A N 1
ATOM 915 C CA . TRP A 1 113 ? 3.253 13.195 3.570 1.00 96.19 113 TRP A CA 1
ATOM 916 C C . TRP A 1 113 ? 1.912 13.926 3.603 1.00 96.19 113 TRP A C 1
ATOM 918 O O . TRP A 1 113 ? 0.999 13.460 4.272 1.00 96.19 113 TRP A O 1
ATOM 928 N N . THR A 1 114 ? 1.779 15.034 2.870 1.00 97.19 114 THR A N 1
ATOM 929 C CA . THR A 1 114 ? 0.549 15.838 2.863 1.00 97.19 114 THR A CA 1
ATOM 930 C C . THR A 1 114 ? -0.655 14.997 2.440 1.00 97.19 114 THR A C 1
ATOM 932 O O . THR A 1 114 ? -1.569 14.827 3.241 1.00 97.19 114 THR A O 1
ATOM 935 N N . ALA A 1 115 ? -0.604 14.385 1.250 1.00 97.50 115 ALA A N 1
ATOM 936 C CA . ALA A 1 115 ? -1.682 13.542 0.730 1.00 97.50 115 ALA A CA 1
ATOM 937 C C . ALA A 1 115 ? -1.962 12.332 1.635 1.00 97.50 115 ALA A C 1
ATOM 939 O O . ALA A 1 115 ? -3.114 12.025 1.921 1.00 97.50 115 ALA A O 1
ATOM 940 N N . PHE A 1 116 ? -0.912 11.685 2.150 1.00 97.69 116 PHE A N 1
ATOM 941 C CA . PHE A 1 116 ? -1.060 10.556 3.066 1.00 97.69 116 PHE A CA 1
ATOM 942 C C . PHE A 1 116 ? -1.751 10.953 4.378 1.00 97.69 116 PHE A C 1
ATOM 944 O O . PHE A 1 116 ? -2.703 10.302 4.797 1.00 97.69 116 PHE A O 1
ATOM 951 N N . SER A 1 117 ? -1.311 12.040 5.017 1.00 96.88 117 SER A N 1
ATOM 952 C CA . SER A 1 117 ? -1.895 12.524 6.275 1.00 96.88 117 SER A CA 1
ATOM 953 C C . SER A 1 117 ? -3.339 13.006 6.113 1.00 96.88 117 SER A C 1
ATOM 955 O O . SER A 1 117 ? -4.172 12.769 6.991 1.00 96.88 117 SER A O 1
ATOM 957 N N . GLU A 1 118 ? -3.652 13.634 4.977 1.00 97.69 118 GLU A N 1
ATOM 958 C CA . GLU A 1 118 ? -5.004 14.058 4.634 1.00 97.69 118 GLU A CA 1
ATOM 959 C C . GLU A 1 118 ? -5.918 12.843 4.442 1.00 97.69 118 GLU A C 1
ATOM 961 O O . GLU A 1 118 ? -7.006 12.796 5.016 1.00 97.69 118 GLU A O 1
ATOM 966 N N . GLU A 1 119 ? -5.461 11.827 3.708 1.00 97.94 119 GLU A N 1
ATOM 967 C CA . GLU A 1 119 ? -6.241 10.614 3.478 1.00 97.94 119 GLU A CA 1
ATOM 968 C C . GLU A 1 119 ? -6.476 9.826 4.774 1.00 97.94 119 GLU A C 1
ATOM 970 O O . GLU A 1 119 ? -7.610 9.448 5.070 1.00 97.94 119 GLU A O 1
ATOM 975 N N . LEU A 1 120 ? -5.457 9.682 5.632 1.00 96.69 120 LEU A N 1
ATOM 976 C CA . LEU A 1 120 ? -5.639 9.097 6.966 1.00 96.69 120 LEU A CA 1
ATOM 977 C C . LEU A 1 120 ? -6.654 9.882 7.810 1.00 96.69 120 LEU A C 1
ATOM 979 O O . LEU A 1 120 ? -7.428 9.279 8.554 1.00 96.69 120 LEU A O 1
ATOM 983 N N . SER A 1 121 ? -6.680 11.211 7.696 1.00 96.62 121 SER A N 1
ATOM 984 C CA . SER A 1 121 ? -7.658 12.051 8.398 1.00 96.62 121 SER A CA 1
ATOM 985 C C . SER A 1 121 ? -9.081 11.823 7.883 1.00 96.62 121 SER A C 1
ATOM 987 O O . SER A 1 121 ? -10.002 11.712 8.691 1.00 96.62 121 SER A O 1
ATOM 989 N N . LYS A 1 122 ? -9.262 11.678 6.563 1.00 97.19 122 LYS A N 1
ATOM 990 C CA . LYS A 1 122 ? -10.559 11.347 5.945 1.00 97.19 122 LYS A CA 1
ATOM 991 C C . LYS A 1 122 ? -11.056 9.952 6.340 1.00 97.19 122 LYS A C 1
ATOM 993 O O . LYS A 1 122 ? -12.255 9.751 6.532 1.00 97.19 122 LYS A O 1
ATOM 998 N N . ILE A 1 123 ? -10.151 8.983 6.486 1.00 96.75 123 ILE A N 1
ATOM 999 C CA . ILE A 1 123 ? -10.501 7.648 6.991 1.00 96.75 123 ILE A CA 1
ATOM 1000 C C . ILE A 1 123 ? -10.965 7.745 8.447 1.00 96.75 123 ILE A C 1
ATOM 1002 O O . ILE A 1 123 ? -12.027 7.225 8.781 1.00 96.75 123 ILE A O 1
ATOM 1006 N N . VAL A 1 124 ? -10.216 8.448 9.306 1.00 94.75 124 VAL A N 1
ATOM 1007 C CA . VAL A 1 124 ? -10.582 8.618 10.722 1.00 94.75 124 VAL A CA 1
ATOM 1008 C C . VAL A 1 124 ? -11.924 9.339 10.877 1.00 94.75 124 VAL A C 1
ATOM 1010 O O . VAL A 1 124 ? -12.744 8.886 11.669 1.00 94.75 124 VAL A O 1
ATOM 1013 N N . SER A 1 125 ? -12.202 10.388 10.099 1.00 94.25 125 SER A N 1
ATOM 1014 C CA . SER A 1 125 ? -13.503 11.071 10.159 1.00 94.25 125 SER A CA 1
ATOM 1015 C C . SER A 1 125 ? -14.662 10.191 9.679 1.00 94.25 125 SER A C 1
ATOM 1017 O O . SER A 1 125 ? -15.760 10.257 10.228 1.00 94.25 125 SER A O 1
ATOM 1019 N N . SER A 1 126 ? -14.423 9.314 8.699 1.00 94.25 126 SER A N 1
ATOM 1020 C CA . SER A 1 126 ? -15.426 8.341 8.246 1.00 94.25 126 SER A CA 1
ATOM 1021 C C . SER A 1 126 ? -15.777 7.334 9.351 1.00 94.25 126 SER A C 1
ATOM 1023 O O . SER A 1 126 ? -16.934 6.926 9.467 1.00 94.25 126 SER A O 1
ATOM 1025 N N . LEU A 1 127 ? -14.814 6.982 10.216 1.00 92.50 127 LEU A N 1
ATOM 1026 C CA . LEU A 1 127 ? -15.041 6.083 11.353 1.00 92.50 127 LEU A CA 1
ATOM 1027 C C . LEU A 1 127 ? -15.981 6.673 12.407 1.00 92.50 127 LEU A C 1
ATOM 1029 O O . LEU A 1 127 ? -16.744 5.912 12.998 1.00 92.50 127 LEU A O 1
ATOM 1033 N N . ASP A 1 128 ? -15.974 7.992 12.618 1.00 87.19 128 ASP A N 1
ATOM 1034 C CA . ASP A 1 128 ? -16.809 8.643 13.641 1.00 87.19 128 ASP A CA 1
ATOM 1035 C C . ASP A 1 128 ? -18.314 8.450 13.382 1.00 87.19 128 ASP A C 1
ATOM 1037 O O . ASP A 1 128 ? -19.122 8.459 14.310 1.00 87.19 128 ASP A O 1
ATOM 1041 N N . THR A 1 129 ? -18.694 8.226 12.120 1.00 89.19 129 THR A N 1
ATOM 1042 C CA . THR A 1 129 ? -20.086 7.970 11.707 1.00 89.19 129 THR A CA 1
ATOM 1043 C C . THR A 1 129 ? -20.411 6.485 11.528 1.00 89.19 129 THR A C 1
ATOM 1045 O O . THR A 1 129 ? -21.576 6.114 11.379 1.00 89.19 129 THR A O 1
ATOM 1048 N N . ALA A 1 130 ? -19.404 5.611 11.554 1.00 92.31 130 ALA A N 1
ATOM 1049 C CA . ALA A 1 130 ? -19.571 4.203 11.238 1.00 92.31 130 ALA A CA 1
ATOM 1050 C C . ALA A 1 130 ? -20.050 3.397 12.454 1.00 92.31 130 ALA A C 1
ATOM 1052 O O . ALA A 1 130 ? -19.431 3.426 13.515 1.00 92.31 130 ALA A O 1
ATOM 1053 N N . VAL A 1 131 ? -21.101 2.588 12.291 1.00 91.38 131 VAL A N 1
ATOM 1054 C CA . VAL A 1 131 ? -21.678 1.768 13.380 1.00 91.38 131 VAL A CA 1
ATOM 1055 C C . VAL A 1 131 ? -20.658 0.782 13.967 1.00 91.38 131 VAL A C 1
ATOM 1057 O O . VAL A 1 131 ? -20.610 0.569 15.179 1.00 91.38 131 VAL A O 1
ATOM 1060 N N . PHE A 1 132 ? -19.798 0.203 13.124 1.00 92.56 132 PHE A N 1
ATOM 1061 C CA . PHE A 1 132 ? -18.793 -0.769 13.560 1.00 92.56 132 PHE A CA 1
ATOM 1062 C C . PHE A 1 132 ? -17.670 -0.142 14.407 1.00 92.56 132 PHE A C 1
ATOM 1064 O O . PHE A 1 132 ? -16.933 -0.878 15.063 1.00 92.56 132 PHE A O 1
ATOM 1071 N N . SER A 1 133 ? -17.538 1.193 14.440 1.00 91.44 133 SER A N 1
ATOM 1072 C CA . SER A 1 133 ? -16.514 1.898 15.232 1.00 91.44 133 SER A CA 1
ATOM 1073 C C . SER A 1 133 ? -16.656 1.664 16.740 1.00 91.44 133 SER A C 1
ATOM 1075 O O . SER A 1 133 ? -15.687 1.787 17.489 1.00 91.44 133 SER A O 1
ATOM 1077 N N . ALA A 1 134 ? -17.844 1.257 17.200 1.00 92.06 134 ALA A N 1
ATOM 1078 C CA . ALA A 1 134 ? -18.082 0.894 18.591 1.00 92.06 134 ALA A CA 1
ATOM 1079 C C . ALA A 1 134 ? -17.348 -0.395 19.012 1.00 92.06 134 ALA A C 1
ATOM 1081 O O . ALA A 1 134 ? -17.086 -0.580 20.207 1.00 92.06 134 ALA A O 1
ATOM 1082 N N . LEU A 1 135 ? -16.999 -1.269 18.056 1.00 95.44 135 LEU A N 1
ATOM 1083 C CA . LEU A 1 135 ? -16.335 -2.544 18.318 1.00 95.44 135 LEU A CA 1
ATOM 1084 C C . LEU A 1 135 ? -14.931 -2.321 18.910 1.00 95.44 135 LEU A C 1
ATOM 1086 O O . LEU A 1 135 ? -14.174 -1.504 18.380 1.00 95.44 135 LEU A O 1
ATOM 1090 N N . PRO A 1 136 ? -14.515 -3.085 19.941 1.00 96.25 136 PRO A N 1
ATOM 1091 C CA . PRO A 1 136 ? -13.193 -2.928 20.558 1.00 96.25 136 PRO A CA 1
ATOM 1092 C C . PRO A 1 136 ? -12.034 -3.008 19.556 1.00 96.25 136 PRO A C 1
ATOM 1094 O O . PRO A 1 136 ? -11.111 -2.198 19.607 1.00 96.25 136 PRO A O 1
ATOM 1097 N N . ARG A 1 137 ? -12.117 -3.937 18.592 1.00 95.19 137 ARG A N 1
ATOM 1098 C CA . ARG A 1 137 ? -11.122 -4.083 17.518 1.00 95.19 137 ARG A CA 1
ATOM 1099 C C . ARG A 1 137 ? -11.035 -2.830 16.644 1.00 95.19 137 ARG A C 1
ATOM 1101 O O . ARG A 1 137 ? -9.935 -2.384 16.342 1.00 95.19 137 ARG A O 1
ATOM 1108 N N . ALA A 1 138 ? -12.172 -2.244 16.272 1.00 95.94 138 ALA A N 1
ATOM 1109 C CA . ALA A 1 138 ? -12.204 -1.034 15.454 1.00 95.94 138 ALA A CA 1
ATOM 1110 C C . ALA A 1 138 ? -11.613 0.172 16.200 1.00 95.94 138 ALA A C 1
ATOM 1112 O O . ALA A 1 138 ? -10.838 0.920 15.613 1.00 95.94 138 ALA A O 1
ATOM 1113 N N . LYS A 1 139 ? -11.904 0.318 17.502 1.00 95.31 139 LYS A N 1
ATOM 1114 C CA . LYS A 1 139 ? -11.317 1.372 18.349 1.00 95.31 139 LYS A CA 1
ATOM 1115 C C . LYS A 1 139 ? -9.797 1.278 18.413 1.00 95.31 139 LYS A C 1
ATOM 1117 O O . LYS A 1 139 ? -9.123 2.273 18.173 1.00 95.31 139 LYS A O 1
ATOM 1122 N N . PHE A 1 140 ? -9.272 0.077 18.653 1.00 96.00 140 PHE A N 1
ATOM 1123 C CA . PHE A 1 140 ? -7.830 -0.163 18.680 1.00 96.00 140 PHE A CA 1
ATOM 1124 C C . PHE A 1 140 ? -7.157 0.181 17.339 1.00 96.00 140 PHE A C 1
ATOM 1126 O O . PHE A 1 140 ? -6.115 0.838 17.303 1.00 96.00 140 PHE A O 1
ATOM 1133 N N . LEU A 1 141 ? -7.767 -0.217 16.217 1.00 96.44 141 LEU A N 1
ATOM 1134 C CA . LEU A 1 141 ? -7.249 0.115 14.886 1.00 96.44 141 LEU A CA 1
ATOM 1135 C C . LEU A 1 141 ? -7.311 1.623 14.607 1.00 96.44 141 LEU A C 1
ATOM 1137 O O . LEU A 1 141 ? -6.359 2.181 14.067 1.00 96.44 141 LEU A O 1
ATOM 1141 N N . ALA A 1 142 ? -8.387 2.296 15.017 1.00 95.50 142 ALA A N 1
ATOM 1142 C CA . ALA A 1 142 ? -8.523 3.744 14.890 1.00 95.50 142 ALA A CA 1
ATOM 1143 C C . ALA A 1 142 ? -7.465 4.497 15.713 1.00 95.50 142 ALA A C 1
ATOM 1145 O O . ALA A 1 142 ? -6.875 5.457 15.224 1.00 95.50 142 ALA A O 1
ATOM 1146 N N . GLU A 1 143 ? -7.192 4.055 16.942 1.00 95.06 143 GLU A N 1
ATOM 1147 C CA . GLU A 1 143 ? -6.104 4.587 17.772 1.00 95.06 143 GLU A CA 1
ATOM 1148 C C . GLU A 1 143 ? -4.746 4.393 17.094 1.00 95.06 143 GLU A C 1
ATOM 1150 O O . GLU A 1 143 ? -4.003 5.360 16.938 1.00 95.06 143 GLU A O 1
ATOM 1155 N N . THR A 1 144 ? -4.487 3.195 16.562 1.00 95.88 144 THR A N 1
ATOM 1156 C CA . THR A 1 144 ? -3.261 2.903 15.805 1.00 95.88 144 THR A CA 1
ATOM 1157 C C . THR A 1 144 ? -3.093 3.845 14.605 1.00 95.88 144 THR A C 1
ATOM 1159 O O . THR A 1 144 ? -2.000 4.361 14.373 1.00 95.88 144 THR A O 1
ATOM 1162 N N . LEU A 1 145 ? -4.165 4.129 13.852 1.00 95.31 145 LEU A N 1
ATOM 1163 C CA . LEU A 1 145 ? -4.113 5.093 12.744 1.00 95.31 145 LEU A CA 1
ATOM 1164 C C . LEU A 1 145 ? -3.809 6.518 13.212 1.00 95.31 145 LEU A C 1
ATOM 1166 O O . LEU A 1 145 ? -3.040 7.221 12.557 1.00 95.31 145 LEU A O 1
ATOM 1170 N N . ARG A 1 146 ? -4.391 6.958 14.334 1.00 94.94 146 ARG A N 1
ATOM 1171 C CA . ARG A 1 146 ? -4.105 8.286 14.904 1.00 94.94 146 ARG A CA 1
ATOM 1172 C C . ARG A 1 146 ? -2.656 8.399 15.373 1.00 94.94 146 ARG A C 1
ATOM 1174 O O . ARG A 1 146 ? -2.064 9.469 15.240 1.00 94.94 146 ARG A O 1
ATOM 1181 N N . ASP A 1 147 ? -2.085 7.318 15.892 1.00 95.56 147 ASP A N 1
ATOM 1182 C CA . ASP A 1 147 ? -0.682 7.280 16.304 1.00 95.56 147 ASP A CA 1
ATOM 1183 C C . ASP A 1 147 ? 0.259 7.326 15.096 1.00 95.56 147 ASP A C 1
ATOM 1185 O O . ASP A 1 147 ? 1.212 8.107 15.097 1.00 95.56 147 ASP A O 1
ATOM 1189 N N . LEU A 1 148 ? -0.068 6.606 14.016 1.00 94.69 148 LEU A N 1
ATOM 1190 C CA . LEU A 1 148 ? 0.669 6.667 12.747 1.00 94.69 148 LEU A CA 1
ATOM 1191 C C . LEU A 1 148 ? 0.705 8.074 12.133 1.00 94.69 148 LEU A C 1
ATOM 1193 O O . LEU A 1 148 ? 1.640 8.402 11.411 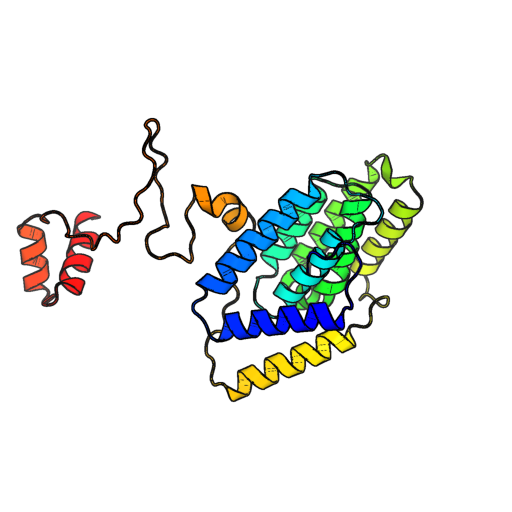1.00 94.69 148 LEU A O 1
ATOM 1197 N N . GLN A 1 149 ? -0.269 8.942 12.419 1.00 92.81 149 GLN A N 1
ATOM 1198 C CA . GLN A 1 149 ? -0.211 10.338 11.966 1.00 92.81 149 GLN A CA 1
ATOM 1199 C C . GLN A 1 149 ? 0.831 11.180 12.724 1.00 92.81 149 GLN A C 1
ATOM 1201 O O . GLN A 1 149 ? 1.234 12.245 12.254 1.00 92.81 149 GLN A O 1
ATOM 1206 N N . LYS A 1 150 ? 1.272 10.729 13.902 1.00 93.12 150 LYS A N 1
ATOM 1207 C CA . LYS A 1 150 ? 2.174 11.476 14.789 1.00 93.12 150 LYS A CA 1
ATOM 1208 C C . LYS A 1 150 ? 3.589 10.913 14.772 1.00 93.12 150 LYS A C 1
ATOM 1210 O O . LYS A 1 150 ? 4.553 11.680 14.780 1.00 93.12 150 LYS A O 1
ATOM 1215 N N . SER A 1 151 ? 3.719 9.591 14.761 1.00 94.19 151 SER A N 1
ATOM 1216 C CA . SER A 1 151 ? 4.994 8.893 14.896 1.00 94.19 151 SER A CA 1
ATOM 1217 C C . SER A 1 151 ? 5.097 7.688 13.965 1.00 94.19 151 SER A C 1
ATOM 1219 O O . SER A 1 151 ? 4.116 7.170 13.440 1.00 94.19 151 SER A O 1
ATOM 1221 N N . ALA A 1 152 ? 6.336 7.247 13.739 1.00 92.81 152 ALA A N 1
ATOM 1222 C CA . ALA A 1 152 ? 6.603 6.046 12.961 1.00 92.81 152 ALA A CA 1
ATOM 1223 C C . ALA A 1 152 ? 6.094 4.783 13.684 1.00 92.81 152 ALA A C 1
ATOM 1225 O O . ALA A 1 152 ? 6.140 4.738 14.918 1.00 92.81 152 ALA A O 1
ATOM 1226 N N . PRO A 1 153 ? 5.671 3.746 12.939 1.00 92.50 153 PRO A N 1
ATOM 1227 C CA . PRO A 1 153 ? 5.290 2.467 13.525 1.00 92.50 153 PRO A CA 1
ATOM 1228 C C . PRO A 1 153 ? 6.462 1.817 14.266 1.00 92.50 153 PRO A C 1
ATOM 1230 O O . PRO A 1 153 ? 7.585 1.783 13.763 1.00 92.50 153 PRO A O 1
ATOM 1233 N N . THR A 1 154 ? 6.182 1.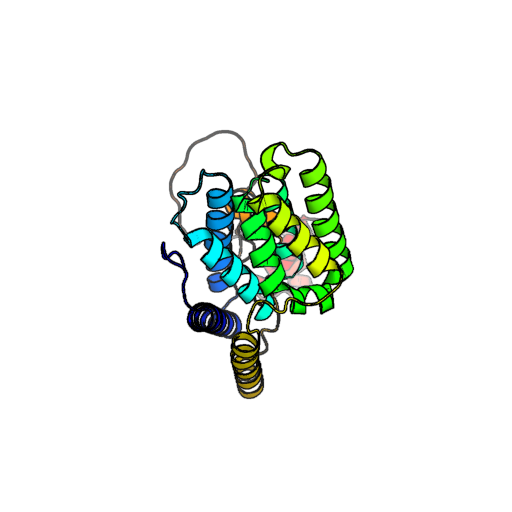257 15.441 1.00 89.12 154 THR A N 1
ATOM 1234 C CA . THR A 1 154 ? 7.141 0.501 16.270 1.00 89.12 154 THR A CA 1
ATOM 1235 C C . THR A 1 154 ? 6.782 -0.980 16.391 1.00 89.12 154 THR A C 1
ATOM 1237 O O . THR A 1 154 ? 7.546 -1.766 16.941 1.00 89.12 154 THR A O 1
ATOM 1240 N N . ASN A 1 155 ? 5.619 -1.370 15.870 1.00 85.69 155 ASN A N 1
ATOM 1241 C CA . ASN A 1 155 ? 5.045 -2.710 15.970 1.00 85.69 155 ASN A CA 1
ATOM 1242 C C . ASN A 1 155 ? 5.604 -3.710 14.946 1.00 85.69 155 ASN A C 1
ATOM 1244 O O . ASN A 1 155 ? 5.328 -4.902 15.058 1.00 85.69 155 ASN A O 1
ATOM 1248 N N . VAL A 1 156 ? 6.354 -3.242 13.946 1.00 87.56 156 VAL A N 1
ATOM 1249 C CA . VAL A 1 156 ? 6.937 -4.071 12.884 1.00 87.56 156 VAL A CA 1
ATOM 1250 C C . VAL A 1 156 ? 8.436 -3.822 12.816 1.00 87.56 156 VAL A C 1
ATOM 1252 O O . VAL A 1 156 ? 8.887 -2.676 12.811 1.00 87.56 156 VAL A O 1
ATOM 1255 N N . ASP A 1 157 ? 9.211 -4.903 12.729 1.00 88.12 157 ASP A N 1
ATOM 1256 C CA . ASP A 1 157 ? 10.648 -4.817 12.498 1.00 88.12 157 ASP A CA 1
ATOM 1257 C C . ASP A 1 157 ? 10.942 -4.445 11.038 1.00 88.12 157 ASP A C 1
ATOM 1259 O O . ASP A 1 157 ? 10.993 -5.281 10.133 1.00 88.12 157 ASP A O 1
ATOM 1263 N N . MET A 1 158 ? 11.166 -3.152 10.811 1.00 89.06 158 MET A N 1
ATOM 1264 C CA . MET A 1 158 ? 11.490 -2.620 9.488 1.00 89.06 158 MET A CA 1
ATOM 1265 C C . MET A 1 158 ? 12.915 -2.979 9.025 1.00 89.06 158 MET A C 1
ATOM 1267 O O . MET A 1 158 ? 13.235 -2.760 7.853 1.00 89.06 158 MET A O 1
ATOM 1271 N N . SER A 1 159 ? 13.770 -3.550 9.889 1.00 91.00 159 SER A N 1
ATOM 1272 C CA . SER A 1 159 ? 15.164 -3.880 9.547 1.00 91.00 159 SER A CA 1
ATOM 1273 C C . SER A 1 159 ? 15.268 -4.904 8.412 1.00 91.00 159 SER A C 1
ATOM 1275 O O . SER A 1 159 ? 16.179 -4.823 7.582 1.00 91.00 159 SER A O 1
ATOM 1277 N N . ILE A 1 160 ? 14.289 -5.811 8.318 1.00 90.12 160 ILE A N 1
ATOM 1278 C CA . ILE A 1 160 ? 14.178 -6.807 7.248 1.00 90.12 160 ILE A CA 1
ATOM 1279 C C . ILE A 1 160 ? 14.053 -6.106 5.891 1.00 90.12 160 ILE A C 1
ATOM 1281 O O . ILE A 1 160 ? 14.828 -6.367 4.970 1.00 90.12 160 ILE A O 1
ATOM 1285 N N . ILE A 1 161 ? 13.114 -5.167 5.771 1.00 91.38 161 ILE A N 1
ATOM 1286 C CA . ILE A 1 161 ? 12.869 -4.422 4.528 1.00 91.38 161 ILE A CA 1
ATOM 1287 C C . ILE A 1 161 ? 14.092 -3.569 4.192 1.00 91.38 161 ILE A C 1
ATOM 1289 O O . ILE A 1 161 ? 14.528 -3.523 3.043 1.00 91.38 161 ILE A O 1
ATOM 1293 N N . GLU A 1 162 ? 14.699 -2.932 5.195 1.00 93.12 162 GLU A N 1
ATOM 1294 C CA . GLU A 1 162 ? 15.911 -2.133 5.011 1.00 93.12 162 GLU A CA 1
ATOM 1295 C C . GLU A 1 162 ? 17.096 -2.959 4.505 1.00 93.12 162 GLU A C 1
ATOM 1297 O O . GLU A 1 162 ? 17.873 -2.469 3.679 1.00 93.12 162 GLU A O 1
ATOM 1302 N N . HIS A 1 163 ? 17.237 -4.207 4.957 1.00 94.81 163 HIS A N 1
ATOM 1303 C CA . HIS A 1 163 ? 18.241 -5.130 4.442 1.00 94.81 163 HIS A CA 1
ATOM 1304 C C . HIS A 1 163 ? 18.040 -5.391 2.942 1.00 94.81 163 HIS A C 1
ATOM 1306 O O . HIS A 1 163 ? 18.968 -5.188 2.155 1.00 94.81 163 HIS A O 1
ATOM 1312 N N . TYR A 1 164 ? 16.826 -5.756 2.521 1.00 95.12 164 TYR A N 1
ATOM 1313 C CA . TYR A 1 164 ? 16.537 -6.012 1.107 1.00 95.12 164 TYR A CA 1
ATOM 1314 C C . TYR A 1 164 ? 16.611 -4.752 0.241 1.00 95.12 164 TYR A C 1
ATOM 1316 O O . TYR A 1 164 ? 17.103 -4.818 -0.886 1.00 95.12 164 TYR A O 1
ATOM 1324 N N . LEU A 1 165 ? 16.224 -3.586 0.766 1.00 93.25 165 LEU A N 1
ATOM 1325 C CA . LEU A 1 165 ? 16.441 -2.311 0.085 1.00 93.25 165 LEU A CA 1
ATOM 1326 C C . LEU A 1 165 ? 17.934 -2.050 -0.118 1.00 93.25 165 LEU A C 1
ATOM 1328 O O . LEU A 1 165 ? 18.337 -1.678 -1.217 1.00 93.25 165 LEU A O 1
ATOM 1332 N N . LYS A 1 166 ? 18.792 -2.277 0.884 1.00 94.06 166 LYS A N 1
ATOM 1333 C CA . LYS A 1 166 ? 20.250 -2.129 0.710 1.00 94.06 166 LYS A CA 1
ATOM 1334 C C . LYS A 1 166 ? 20.787 -3.058 -0.381 1.00 94.06 166 LYS A C 1
ATOM 1336 O O . LYS A 1 166 ? 21.596 -2.611 -1.195 1.00 94.06 166 LYS A O 1
ATOM 1341 N N . LEU A 1 167 ? 20.315 -4.307 -0.435 1.00 93.56 167 LEU A N 1
ATOM 1342 C CA . LEU A 1 167 ? 20.663 -5.242 -1.510 1.00 93.56 167 LEU A CA 1
ATOM 1343 C C . LEU A 1 167 ? 20.219 -4.714 -2.879 1.00 93.56 167 LEU A C 1
ATOM 1345 O O . LEU A 1 167 ? 21.040 -4.654 -3.792 1.00 93.56 167 LEU A O 1
ATOM 1349 N N . PHE A 1 168 ? 18.970 -4.259 -3.004 1.00 91.31 168 PHE A N 1
ATOM 1350 C CA . PHE A 1 168 ? 18.429 -3.675 -4.234 1.00 91.31 168 PHE A CA 1
ATOM 1351 C C . PHE A 1 168 ? 19.284 -2.516 -4.754 1.00 91.31 168 PHE A C 1
ATOM 1353 O O . PHE A 1 168 ? 19.774 -2.547 -5.883 1.00 91.31 168 PHE A O 1
ATOM 1360 N N . HIS A 1 169 ? 19.548 -1.522 -3.903 1.00 89.06 169 HIS A N 1
ATOM 1361 C CA . HIS A 1 169 ? 20.370 -0.367 -4.268 1.00 89.06 169 HIS A CA 1
ATOM 1362 C C . HIS A 1 169 ? 21.810 -0.777 -4.617 1.00 89.06 169 HIS A C 1
ATOM 1364 O O . HIS A 1 169 ? 22.419 -0.203 -5.521 1.00 89.06 169 HIS A O 1
ATOM 1370 N N . GLY A 1 170 ? 22.362 -1.779 -3.924 1.00 89.62 170 GLY A N 1
ATOM 1371 C CA . GLY A 1 170 ? 23.677 -2.342 -4.225 1.00 89.62 170 GLY A CA 1
ATOM 1372 C C . GLY A 1 170 ? 23.743 -3.015 -5.600 1.00 89.62 170 GLY A C 1
ATOM 1373 O O . GLY A 1 170 ? 24.726 -2.828 -6.319 1.00 89.62 170 GLY A O 1
ATOM 1374 N N . MET A 1 171 ? 22.698 -3.751 -5.989 1.00 86.06 171 MET A N 1
ATOM 1375 C CA . MET A 1 171 ? 22.593 -4.394 -7.304 1.00 86.06 171 MET A CA 1
ATOM 1376 C C . MET A 1 171 ? 22.440 -3.365 -8.430 1.00 86.06 171 MET A C 1
ATOM 1378 O O . MET A 1 171 ? 23.142 -3.458 -9.437 1.00 86.06 171 MET A O 1
ATOM 1382 N N . ARG A 1 172 ? 21.613 -2.329 -8.234 1.00 79.75 172 ARG A N 1
ATOM 1383 C CA . ARG A 1 172 ? 21.421 -1.244 -9.214 1.00 79.75 172 ARG A CA 1
ATOM 1384 C C . ARG A 1 172 ? 22.711 -0.491 -9.528 1.00 79.75 172 ARG A C 1
ATOM 1386 O O . ARG A 1 172 ? 23.033 -0.289 -10.695 1.00 79.75 172 ARG A O 1
ATOM 1393 N N . LYS A 1 173 ? 23.491 -0.141 -8.496 1.00 78.19 173 LYS A N 1
ATOM 1394 C CA . LYS A 1 173 ? 24.775 0.565 -8.661 1.00 78.19 173 LYS A CA 1
ATOM 1395 C C . LYS A 1 173 ? 25.797 -0.220 -9.484 1.00 78.19 173 LYS A C 1
ATOM 1397 O O . LYS A 1 173 ? 26.597 0.389 -10.182 1.00 78.19 173 LYS A O 1
ATOM 1402 N N . LYS A 1 174 ? 25.798 -1.553 -9.390 1.00 72.44 174 LYS A N 1
ATOM 1403 C CA . LYS A 1 174 ? 26.739 -2.409 -10.133 1.00 72.44 174 LYS A CA 1
ATOM 1404 C C . LYS A 1 174 ? 26.329 -2.632 -11.588 1.00 72.44 174 LYS A C 1
ATOM 1406 O O . LYS A 1 174 ? 27.191 -2.906 -12.413 1.00 72.44 174 LYS A O 1
ATOM 1411 N N . GLY A 1 175 ? 25.035 -2.555 -11.891 1.00 64.31 175 GLY A N 1
ATOM 1412 C CA . GLY A 1 175 ? 24.496 -2.964 -13.185 1.00 64.31 175 GLY A CA 1
ATOM 1413 C C . GLY A 1 175 ? 24.490 -1.899 -14.284 1.00 64.31 175 GLY A C 1
ATOM 1414 O O . GLY A 1 175 ? 24.078 -2.231 -15.388 1.00 64.31 175 GLY A O 1
ATOM 1415 N N . ASN A 1 176 ? 24.874 -0.639 -14.016 1.00 59.00 176 ASN A N 1
ATOM 1416 C CA . ASN A 1 176 ? 24.636 0.502 -14.928 1.00 59.00 176 ASN A CA 1
ATOM 1417 C C . ASN A 1 176 ? 23.195 0.527 -15.489 1.00 59.00 176 ASN A C 1
ATOM 1419 O O . ASN A 1 176 ? 22.956 0.967 -16.612 1.00 59.00 176 ASN A O 1
ATOM 1423 N N . VAL A 1 177 ? 22.228 0.009 -14.725 1.00 58.72 177 VAL A N 1
ATOM 1424 C CA . VAL A 1 177 ? 20.842 -0.125 -15.170 1.00 58.72 177 VAL A CA 1
ATOM 1425 C C . VAL A 1 177 ? 20.173 1.242 -15.062 1.00 58.72 177 VAL A C 1
ATOM 1427 O O . VAL A 1 177 ? 20.044 1.792 -13.972 1.00 58.72 177 VAL A O 1
ATOM 1430 N N . VAL A 1 178 ? 19.780 1.785 -16.215 1.00 52.28 178 VAL A N 1
ATOM 1431 C CA . VAL A 1 178 ? 19.239 3.147 -16.390 1.00 52.28 178 VAL A CA 1
ATOM 1432 C C . VAL A 1 178 ? 17.724 3.216 -16.127 1.00 52.28 178 VAL A C 1
ATOM 1434 O O . VAL A 1 178 ? 17.156 4.306 -16.092 1.00 52.28 178 VAL A O 1
ATOM 1437 N N . CYS A 1 179 ? 17.043 2.081 -15.919 1.00 53.59 179 CYS A N 1
ATOM 1438 C CA . CYS A 1 179 ? 15.605 2.074 -15.639 1.00 53.59 179 CYS A CA 1
ATOM 1439 C C . CYS A 1 179 ? 15.344 2.531 -14.192 1.00 53.59 179 CYS A C 1
ATOM 1441 O O . CYS A 1 179 ? 15.373 1.752 -13.237 1.00 53.59 179 CYS A O 1
ATOM 1443 N N . ASP A 1 180 ? 15.183 3.841 -14.022 1.00 56.06 180 ASP A N 1
ATOM 1444 C CA . ASP A 1 180 ? 14.903 4.515 -12.747 1.00 56.06 180 ASP A CA 1
ATOM 1445 C C . ASP A 1 180 ? 13.460 5.023 -12.664 1.00 56.06 180 ASP A C 1
ATOM 1447 O O . ASP A 1 180 ? 13.151 5.933 -11.900 1.00 56.06 180 ASP A O 1
ATOM 1451 N N . LYS A 1 181 ? 12.576 4.478 -13.503 1.00 76.56 181 LYS A N 1
ATOM 1452 C CA . LYS A 1 181 ? 11.214 4.976 -13.638 1.00 76.56 181 LYS A CA 1
ATOM 1453 C C . LYS A 1 181 ? 10.241 4.008 -12.993 1.00 76.56 181 LYS A C 1
ATOM 1455 O O . LYS A 1 181 ? 10.019 2.920 -13.501 1.00 76.56 181 LYS A O 1
ATOM 1460 N N . GLU A 1 182 ? 9.652 4.456 -11.890 1.00 89.81 182 GLU A N 1
ATOM 1461 C CA . GLU A 1 182 ? 8.402 3.902 -11.376 1.00 89.81 182 GLU A CA 1
ATOM 1462 C C . GLU A 1 182 ? 7.352 3.891 -12.494 1.00 89.81 182 GLU A C 1
ATOM 1464 O O . GLU A 1 182 ? 7.323 4.790 -13.345 1.00 89.81 182 GLU A O 1
ATOM 1469 N N . LEU A 1 183 ? 6.450 2.912 -12.459 1.00 90.69 183 LEU A N 1
ATOM 1470 C CA . LEU A 1 183 ? 5.375 2.808 -13.437 1.00 90.69 183 LEU A CA 1
ATOM 1471 C C . LEU A 1 183 ? 4.539 4.099 -13.471 1.00 90.69 183 LEU A C 1
ATOM 1473 O O . LEU A 1 183 ? 4.178 4.676 -12.442 1.00 90.69 183 LEU A O 1
ATOM 1477 N N . GLY A 1 184 ? 4.257 4.576 -14.685 1.00 85.75 184 GLY A N 1
ATOM 1478 C CA . GLY A 1 184 ? 3.736 5.921 -14.929 1.00 85.75 184 GLY A CA 1
ATOM 1479 C C . GLY A 1 184 ? 2.292 6.172 -14.484 1.00 85.75 184 GLY A C 1
ATOM 1480 O O . GLY A 1 184 ? 1.920 7.335 -14.346 1.00 85.75 184 GLY A O 1
ATOM 1481 N N . MET A 1 185 ? 1.531 5.107 -14.250 1.00 86.62 185 MET A N 1
ATOM 1482 C CA . MET A 1 185 ? 0.068 5.066 -14.146 1.00 86.62 185 MET A CA 1
ATOM 1483 C C . MET A 1 185 ? -0.525 5.412 -12.779 1.00 86.62 185 MET A C 1
ATOM 1485 O O . MET A 1 185 ? 0.132 5.261 -11.747 1.00 86.62 185 MET A O 1
ATOM 1489 N N . SER A 1 186 ? -1.797 5.816 -12.805 1.00 93.25 186 SER A N 1
ATOM 1490 C CA . SER A 1 186 ? -2.683 5.860 -11.635 1.00 93.25 186 SER A CA 1
ATOM 1491 C C . SER A 1 186 ? -3.306 4.485 -11.348 1.00 93.25 186 SER A C 1
ATOM 1493 O O . SER A 1 186 ? -3.242 3.571 -12.180 1.00 93.25 186 SER A O 1
ATOM 1495 N N . LEU A 1 187 ? -3.914 4.317 -10.170 1.00 94.94 187 LEU A N 1
ATOM 1496 C CA . LEU A 1 187 ? -4.747 3.143 -9.896 1.00 94.94 187 LEU A CA 1
ATOM 1497 C C . LEU A 1 187 ? -5.991 3.155 -10.794 1.00 94.94 187 LEU A C 1
ATOM 1499 O O . LEU A 1 187 ? -6.388 2.103 -11.285 1.00 94.94 187 LEU A O 1
ATOM 1503 N N . ASP A 1 188 ? -6.577 4.325 -11.052 1.00 92.88 188 ASP A N 1
ATOM 1504 C CA . ASP A 1 188 ? -7.736 4.452 -11.945 1.00 92.88 188 ASP A CA 1
ATOM 1505 C C . ASP A 1 188 ? -7.445 3.936 -13.366 1.00 92.88 188 ASP A C 1
ATOM 1507 O O . ASP A 1 188 ? -8.233 3.168 -13.925 1.00 92.88 188 ASP A O 1
ATOM 1511 N N . ASP A 1 189 ? -6.279 4.278 -13.923 1.00 91.81 189 ASP A N 1
ATOM 1512 C CA . ASP A 1 189 ? -5.839 3.778 -15.232 1.00 91.81 189 ASP A CA 1
ATOM 1513 C C . ASP A 1 189 ? -5.672 2.256 -15.231 1.00 91.81 189 ASP A C 1
ATOM 1515 O O . ASP A 1 189 ? -6.013 1.588 -16.207 1.00 91.81 189 ASP A O 1
ATOM 1519 N N . LEU A 1 190 ? -5.171 1.695 -14.127 1.00 92.44 190 LEU A N 1
ATOM 1520 C CA . LEU A 1 190 ? -5.034 0.252 -13.962 1.00 92.44 190 LEU A CA 1
ATOM 1521 C C . LEU A 1 190 ? -6.382 -0.451 -13.936 1.00 92.44 190 LEU A C 1
ATOM 1523 O O . LEU A 1 190 ? -6.557 -1.467 -14.607 1.00 92.44 190 LEU A O 1
ATOM 1527 N N . LEU A 1 191 ? -7.344 0.073 -13.182 1.00 92.56 191 LEU A N 1
ATOM 1528 C CA . LEU A 1 191 ? -8.671 -0.526 -13.080 1.00 92.56 191 LEU A CA 1
ATOM 1529 C C . LEU A 1 191 ? -9.404 -0.486 -14.431 1.00 92.56 191 LEU A C 1
ATOM 1531 O O . LEU A 1 191 ? -10.011 -1.484 -14.807 1.00 92.56 191 LEU A O 1
ATOM 1535 N N . HIS A 1 192 ? -9.226 0.572 -15.226 1.00 91.56 192 HIS A N 1
ATOM 1536 C CA . HIS A 1 192 ? -9.902 0.758 -16.520 1.00 91.56 192 HIS A CA 1
ATOM 1537 C C . HIS A 1 192 ? -9.030 0.437 -17.751 1.00 91.56 192 HIS A C 1
ATOM 1539 O O . HIS A 1 192 ? -9.365 0.821 -18.873 1.00 91.56 192 HIS A O 1
ATOM 1545 N N . ALA A 1 193 ? -7.920 -0.288 -17.577 1.00 89.12 193 ALA A N 1
ATOM 1546 C CA . ALA A 1 193 ? -6.977 -0.595 -18.658 1.00 89.12 193 ALA A CA 1
ATOM 1547 C C . ALA A 1 193 ? -7.581 -1.362 -19.858 1.00 89.12 193 ALA A C 1
ATOM 1549 O O . ALA A 1 193 ? -7.069 -1.249 -20.970 1.00 89.12 193 ALA A O 1
ATOM 1550 N N . ASP A 1 194 ? -8.674 -2.116 -19.682 1.00 86.38 194 ASP A N 1
ATOM 1551 C CA . ASP A 1 194 ? -9.344 -2.808 -20.800 1.00 86.38 194 ASP A CA 1
ATOM 1552 C C . ASP A 1 194 ? -10.174 -1.853 -21.666 1.00 86.38 194 ASP A C 1
ATOM 1554 O O . ASP A 1 194 ? -10.291 -2.051 -22.876 1.00 86.38 194 ASP A O 1
ATOM 1558 N N . GLU A 1 195 ? -10.712 -0.800 -21.052 1.00 87.06 195 GLU A N 1
ATOM 1559 C CA . GLU A 1 195 ? -11.541 0.211 -21.707 1.00 87.06 195 GLU A CA 1
ATOM 1560 C C . GLU A 1 195 ? -10.672 1.289 -22.362 1.00 87.06 195 GLU A C 1
ATOM 1562 O O . GLU A 1 195 ? -10.859 1.636 -23.528 1.00 87.06 195 GLU A O 1
ATOM 1567 N N . ARG A 1 196 ? -9.684 1.802 -21.618 1.00 83.81 196 ARG A N 1
ATOM 1568 C CA . ARG A 1 196 ? -8.815 2.912 -22.048 1.00 83.81 196 ARG A CA 1
ATOM 1569 C C . ARG A 1 196 ? -7.607 2.454 -22.868 1.00 83.81 196 ARG A C 1
ATOM 1571 O O . ARG A 1 196 ? -6.972 3.267 -23.544 1.00 83.81 196 ARG A O 1
ATOM 1578 N N . GLY A 1 197 ? -7.319 1.155 -22.843 1.00 83.69 197 GLY A N 1
ATOM 1579 C CA . GLY A 1 197 ? -6.110 0.574 -23.408 1.00 83.69 197 GLY A CA 1
ATOM 1580 C C . GLY A 1 197 ? -4.974 0.489 -22.388 1.00 83.69 197 GLY A C 1
ATOM 1581 O O . GLY A 1 197 ? -4.909 1.239 -21.413 1.00 83.69 197 GLY A O 1
ATOM 1582 N N . ARG A 1 198 ? -4.047 -0.441 -22.624 1.00 87.56 198 ARG A N 1
ATOM 1583 C CA . ARG A 1 198 ? -2.898 -0.686 -21.746 1.00 87.56 198 ARG A CA 1
ATOM 1584 C C . ARG A 1 198 ? -1.742 0.215 -22.161 1.00 87.56 198 ARG A C 1
ATOM 1586 O O . ARG A 1 198 ? -1.119 -0.006 -23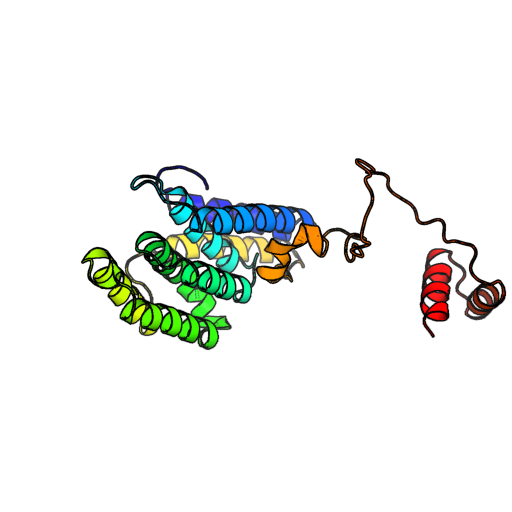.192 1.00 87.56 198 ARG A O 1
ATOM 1593 N N . TRP A 1 199 ? -1.403 1.211 -21.349 1.00 79.69 199 TRP A N 1
ATOM 1594 C CA . TRP A 1 199 ? -0.376 2.207 -21.701 1.00 79.69 199 TRP A CA 1
ATOM 1595 C C . TRP A 1 199 ? 1.020 1.617 -21.980 1.00 79.69 199 TRP A C 1
ATOM 1597 O O . TRP A 1 199 ? 1.802 2.228 -22.703 1.00 79.69 199 TRP A O 1
ATOM 1607 N N . TRP A 1 200 ? 1.327 0.431 -21.446 1.00 81.56 200 TRP A N 1
ATOM 1608 C CA . TRP A 1 200 ? 2.583 -0.284 -21.701 1.00 81.56 200 TRP A CA 1
ATOM 1609 C C . TRP A 1 200 ? 2.559 -1.142 -22.972 1.00 81.56 200 TRP A C 1
ATOM 1611 O O . TRP A 1 200 ? 3.597 -1.657 -23.372 1.00 81.56 200 TRP A O 1
ATOM 1621 N N . VAL A 1 201 ? 1.405 -1.304 -23.625 1.00 80.50 201 VAL A N 1
ATOM 1622 C CA . VAL A 1 201 ? 1.281 -2.038 -24.889 1.00 80.50 201 VAL A CA 1
ATOM 1623 C C . VAL A 1 201 ? 1.214 -1.033 -26.037 1.00 80.50 201 VAL A C 1
ATOM 1625 O O . VAL A 1 201 ? 0.227 -0.307 -26.198 1.00 80.50 201 VAL A O 1
ATOM 1628 N N . VAL A 1 202 ? 2.271 -1.007 -26.854 1.00 69.06 202 VAL A N 1
ATOM 1629 C CA . VAL A 1 202 ? 2.387 -0.137 -28.036 1.00 69.06 202 VAL A CA 1
ATOM 1630 C C . VAL A 1 202 ? 1.169 -0.316 -28.951 1.00 69.06 202 VAL A C 1
ATOM 1632 O O . VAL A 1 202 ? 0.837 -1.432 -29.339 1.00 69.06 202 VAL A O 1
ATOM 1635 N N . GLY A 1 203 ? 0.504 0.789 -29.304 1.00 6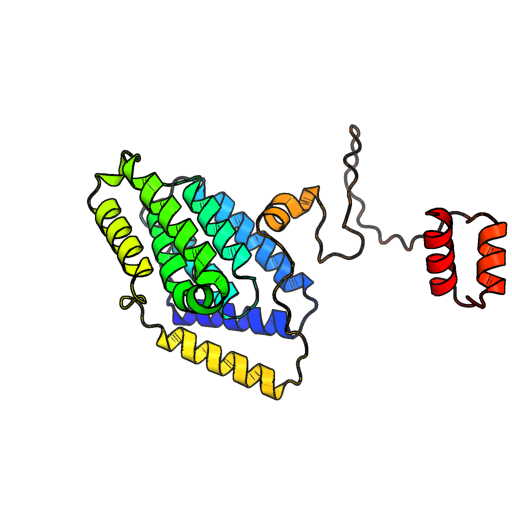2.09 203 GLY A N 1
ATOM 1636 C CA . GLY A 1 203 ? -0.643 0.796 -30.222 1.00 62.09 203 GLY A CA 1
ATOM 1637 C C . GLY A 1 203 ? -1.998 0.430 -29.603 1.00 62.09 203 GLY A C 1
ATOM 1638 O O . GLY A 1 203 ? -2.981 0.375 -30.332 1.00 62.09 203 GLY A O 1
ATOM 1639 N N . SER A 1 204 ? -2.075 0.201 -28.286 1.00 59.97 204 SER A N 1
ATOM 1640 C CA . SER A 1 204 ? -3.345 -0.119 -27.609 1.00 59.97 204 SER A CA 1
ATOM 1641 C C . SER A 1 204 ? -4.045 1.080 -26.961 1.00 59.97 204 SER A C 1
ATOM 1643 O O . SER A 1 204 ? -5.202 0.964 -26.560 1.00 59.97 204 SER A O 1
ATOM 1645 N N . ALA A 1 205 ? -3.368 2.229 -26.862 1.00 52.78 205 ALA A N 1
ATOM 1646 C CA . ALA A 1 205 ? -3.982 3.464 -26.396 1.00 52.78 205 ALA A CA 1
ATOM 1647 C C . ALA A 1 205 ? -5.043 3.898 -27.417 1.00 52.78 205 ALA A C 1
ATOM 1649 O O . ALA A 1 205 ? -4.699 4.186 -28.562 1.00 52.78 205 ALA A O 1
ATOM 1650 N N . TYR A 1 206 ? -6.302 3.959 -26.974 1.00 47.59 206 TYR A N 1
ATOM 1651 C CA . TYR A 1 206 ? -7.492 4.342 -27.741 1.00 47.59 206 TYR A CA 1
ATOM 1652 C C . TYR A 1 206 ? -8.216 3.197 -28.478 1.00 47.59 206 TYR A C 1
ATOM 1654 O O . TYR A 1 206 ? -8.096 3.006 -29.688 1.00 47.59 206 TYR A O 1
ATOM 1662 N N . ARG A 1 207 ? -9.081 2.483 -27.744 1.00 47.06 207 ARG A N 1
ATOM 1663 C CA . ARG A 1 207 ? -10.262 1.842 -28.336 1.00 47.06 207 ARG A CA 1
ATOM 1664 C C . ARG A 1 207 ? -11.379 2.884 -28.326 1.00 47.06 207 ARG A C 1
ATOM 1666 O O . ARG A 1 207 ? -11.927 3.184 -27.271 1.00 47.06 207 ARG A O 1
ATOM 1673 N N . VAL A 1 208 ? -11.697 3.477 -29.479 1.00 45.75 208 VAL A N 1
ATOM 1674 C CA . VAL A 1 208 ? -12.928 4.273 -29.608 1.00 45.75 208 VAL A CA 1
ATOM 1675 C C . VAL A 1 208 ? -14.084 3.348 -29.250 1.00 45.75 208 VAL A C 1
ATOM 1677 O O . VAL A 1 208 ? -14.248 2.302 -29.880 1.00 45.75 208 VAL A O 1
ATOM 1680 N N . ALA A 1 209 ? -14.865 3.719 -28.239 1.00 42.22 209 ALA A N 1
ATOM 1681 C CA . ALA A 1 209 ? -16.148 3.096 -27.961 1.00 42.22 209 ALA A CA 1
ATOM 1682 C C . ALA A 1 209 ? -17.107 3.432 -29.113 1.00 42.22 209 ALA A C 1
ATOM 1684 O O . ALA A 1 209 ? -17.904 4.361 -29.022 1.00 42.22 209 ALA A O 1
ATOM 1685 N N . ASN A 1 210 ? -16.983 2.713 -30.228 1.00 39.34 210 ASN A N 1
ATOM 1686 C CA . ASN A 1 210 ? -18.031 2.681 -31.230 1.00 39.34 210 ASN A CA 1
ATOM 1687 C C . ASN A 1 210 ? -19.068 1.670 -30.762 1.00 39.34 210 ASN A C 1
ATOM 1689 O O . ASN A 1 210 ? -18.807 0.473 -30.637 1.00 39.34 210 ASN A O 1
ATOM 1693 N N . ASP A 1 211 ? -20.226 2.230 -30.455 1.00 42.53 211 ASP A N 1
ATOM 1694 C CA . ASP A 1 211 ? -21.469 1.548 -30.179 1.00 42.53 211 ASP A CA 1
ATOM 1695 C C . ASP A 1 211 ? -21.761 0.484 -31.252 1.00 42.53 211 ASP A C 1
ATOM 1697 O O . ASP A 1 211 ? -21.582 0.715 -32.450 1.00 42.53 211 ASP A O 1
ATOM 1701 N N . SER A 1 212 ? -22.266 -0.662 -30.797 1.00 41.50 212 SER A N 1
ATOM 1702 C CA . SER A 1 212 ? -22.855 -1.769 -31.564 1.00 41.50 212 SER A CA 1
ATOM 1703 C C . SER A 1 212 ? -21.969 -2.591 -32.529 1.00 41.50 212 SER A C 1
ATOM 1705 O O . SER A 1 212 ? -21.547 -2.142 -33.589 1.00 41.50 212 SER A O 1
ATOM 1707 N N . GLY A 1 213 ? -21.838 -3.891 -32.221 1.00 34.78 213 GLY A N 1
ATOM 1708 C CA . GLY A 1 213 ? -21.624 -4.943 -33.225 1.00 34.78 213 GLY A CA 1
ATOM 1709 C C . GLY A 1 213 ? -20.394 -5.829 -33.024 1.00 34.78 213 GLY A C 1
ATOM 1710 O O . GLY A 1 213 ? -19.340 -5.565 -33.581 1.00 34.78 213 GLY A O 1
ATOM 1711 N N . ASN A 1 214 ? -20.574 -6.907 -32.255 1.00 39.28 214 ASN A N 1
ATOM 1712 C CA . ASN A 1 214 ? -20.008 -8.249 -32.445 1.00 39.28 214 ASN A CA 1
ATOM 1713 C C . ASN A 1 214 ? -18.748 -8.374 -33.336 1.00 39.28 214 ASN A C 1
ATOM 1715 O O . ASN A 1 214 ? -18.884 -8.286 -34.550 1.00 39.28 214 ASN A O 1
ATOM 1719 N N . MET A 1 215 ? -17.585 -8.710 -32.758 1.00 31.72 215 MET A N 1
ATOM 1720 C CA . MET A 1 215 ? -16.579 -9.611 -33.358 1.00 31.72 215 MET A CA 1
ATOM 1721 C C . MET A 1 215 ? -15.567 -10.069 -32.298 1.00 31.72 215 MET A C 1
ATOM 1723 O O . MET A 1 215 ? -14.801 -9.284 -31.738 1.00 31.72 215 MET A O 1
ATOM 1727 N N . GLU A 1 216 ? -15.596 -11.372 -32.034 1.00 32.50 216 GLU A N 1
ATOM 1728 C CA . GLU A 1 216 ? -14.553 -12.132 -31.353 1.00 32.50 216 GLU A CA 1
ATOM 1729 C C . GLU A 1 216 ? -13.278 -12.173 -32.213 1.00 32.50 216 GLU A C 1
ATOM 1731 O O . GLU A 1 216 ? -13.353 -12.308 -33.429 1.00 32.50 216 GLU A O 1
ATOM 1736 N N . GLY A 1 217 ? -12.114 -12.118 -31.558 1.00 38.66 217 GLY A N 1
ATOM 1737 C CA . GLY A 1 217 ? -10.850 -12.664 -32.063 1.00 38.66 217 GLY A CA 1
ATOM 1738 C C . GLY A 1 217 ? -10.207 -11.993 -33.282 1.00 38.66 217 GLY A C 1
ATOM 1739 O O . GLY A 1 217 ? -10.462 -12.379 -34.413 1.00 38.66 217 GLY A O 1
ATOM 1740 N N . ALA A 1 218 ? -9.220 -11.125 -33.048 1.00 30.72 218 ALA A N 1
ATOM 1741 C CA . ALA A 1 218 ? -8.108 -10.954 -33.986 1.00 30.72 218 ALA A CA 1
ATOM 1742 C C . ALA A 1 218 ? -6.861 -10.447 -33.251 1.00 30.72 218 ALA A C 1
ATOM 1744 O O . ALA A 1 218 ? -6.654 -9.251 -33.053 1.00 30.72 218 ALA A O 1
ATOM 1745 N N . VAL A 1 219 ? -6.023 -11.398 -32.838 1.00 47.91 219 VAL A N 1
ATOM 1746 C CA . VAL A 1 219 ? -4.588 -11.173 -32.679 1.00 47.91 219 VAL A CA 1
ATOM 1747 C C . VAL A 1 219 ? -4.000 -11.275 -34.080 1.00 47.91 219 VAL A C 1
ATOM 1749 O O . VAL A 1 219 ? -3.678 -12.368 -34.528 1.00 47.91 219 VAL A O 1
ATOM 1752 N N . GLU A 1 220 ? -3.876 -10.155 -34.783 1.00 32.72 220 GLU A N 1
ATOM 1753 C CA . GLU A 1 220 ? -3.029 -10.073 -35.971 1.00 32.72 220 GLU A CA 1
ATOM 1754 C C . GLU A 1 220 ? -2.252 -8.762 -35.938 1.00 32.72 220 GLU A C 1
ATOM 1756 O O . GLU A 1 220 ? -2.811 -7.667 -35.854 1.00 32.72 220 GLU A O 1
ATOM 1761 N N . GLY A 1 221 ? -0.925 -8.891 -35.967 1.00 44.12 221 GLY A N 1
ATOM 1762 C CA . GLY A 1 221 ? -0.020 -7.772 -36.141 1.00 44.12 221 GLY A CA 1
ATOM 1763 C C . GLY A 1 221 ? -0.290 -7.105 -37.481 1.00 44.12 221 GLY A C 1
ATOM 1764 O O . GLY A 1 221 ? 0.174 -7.575 -38.516 1.00 44.12 221 GLY A O 1
ATOM 1765 N N . SER A 1 222 ? -1.001 -5.981 -37.463 1.00 30.62 222 SER A N 1
ATOM 1766 C CA . SER A 1 222 ? -1.039 -5.097 -38.617 1.00 30.62 222 SER A CA 1
ATOM 1767 C C . SER A 1 222 ? 0.204 -4.213 -38.586 1.00 30.62 222 SER A C 1
ATOM 1769 O O . SER A 1 222 ? 0.311 -3.210 -37.882 1.00 30.62 222 SER A O 1
ATOM 1771 N N . THR A 1 223 ? 1.181 -4.593 -39.404 1.00 37.75 223 THR A N 1
ATOM 1772 C CA . THR A 1 223 ? 1.973 -3.586 -40.103 1.00 37.75 223 THR A CA 1
ATOM 1773 C C . THR A 1 223 ? 0.959 -2.711 -40.829 1.00 37.75 223 THR A C 1
ATOM 1775 O O . THR A 1 223 ? 0.371 -3.141 -41.819 1.00 37.75 223 THR A O 1
ATOM 1778 N N . GLN A 1 224 ? 0.686 -1.520 -40.290 1.00 37.75 224 GLN A N 1
ATOM 1779 C CA . GLN A 1 224 ? -0.123 -0.514 -40.968 1.00 37.75 224 GLN A CA 1
ATOM 1780 C C . GLN A 1 224 ? 0.558 -0.191 -42.299 1.00 37.75 224 GLN A C 1
ATOM 1782 O O . GLN A 1 224 ? 1.470 0.631 -42.393 1.00 37.75 224 GLN A O 1
ATOM 1787 N N . THR A 1 225 ? 0.121 -0.880 -43.346 1.00 37.62 225 THR A N 1
ATOM 1788 C CA . THR A 1 225 ? 0.212 -0.389 -44.708 1.00 37.62 225 THR A CA 1
ATOM 1789 C C . THR A 1 225 ? -0.734 0.797 -44.749 1.00 37.62 225 THR A C 1
ATOM 1791 O O . THR A 1 225 ? -1.952 0.656 -44.803 1.00 37.62 225 THR A O 1
ATOM 1794 N N . ALA A 1 226 ? -0.145 1.979 -44.577 1.00 41.59 226 ALA A N 1
ATOM 1795 C CA . ALA A 1 226 ? -0.843 3.243 -44.647 1.00 41.59 226 ALA A CA 1
ATOM 1796 C C . ALA A 1 226 ? -1.672 3.300 -45.934 1.00 41.59 226 ALA A C 1
ATOM 1798 O O . ALA A 1 226 ? -1.158 3.053 -47.031 1.00 41.59 226 ALA A O 1
ATOM 1799 N N . GLY A 1 227 ? -2.952 3.641 -45.777 1.00 44.66 227 GLY A N 1
ATOM 1800 C CA . GLY A 1 227 ? -3.774 4.124 -46.873 1.00 44.66 227 GLY A CA 1
ATOM 1801 C C . GLY A 1 227 ? -3.023 5.217 -47.630 1.00 44.66 227 GLY A C 1
ATOM 1802 O O . GLY A 1 227 ? -2.264 5.989 -47.049 1.00 44.66 227 GLY A O 1
ATOM 1803 N N . SER A 1 228 ? -3.181 5.220 -48.949 1.00 58.75 228 SER A N 1
ATOM 1804 C CA . SER A 1 228 ? -2.512 6.135 -49.871 1.00 58.75 228 SER A CA 1
ATOM 1805 C C . SER A 1 228 ? -2.678 7.596 -49.433 1.00 58.75 228 SER A C 1
ATOM 1807 O O . SER A 1 228 ? -3.700 8.208 -49.734 1.00 58.75 228 SER A O 1
ATOM 1809 N N . PHE A 1 229 ? -1.662 8.163 -48.775 1.00 67.81 229 PHE A N 1
ATOM 1810 C CA . PHE A 1 229 ? -1.611 9.591 -48.462 1.00 67.81 229 PHE A CA 1
ATOM 1811 C C . PHE A 1 229 ? -1.795 10.431 -49.744 1.00 67.81 229 PHE A C 1
ATOM 1813 O O . PHE A 1 229 ? -1.307 10.027 -50.811 1.00 67.81 229 PHE A O 1
ATOM 1820 N N . PRO A 1 230 ? -2.450 11.605 -49.672 1.00 72.25 230 PRO A N 1
ATOM 1821 C CA . PRO A 1 230 ? -2.598 12.508 -50.809 1.00 72.25 230 PRO A CA 1
ATOM 1822 C C . PRO A 1 230 ? -1.245 12.805 -51.468 1.00 72.25 230 PRO A C 1
ATOM 1824 O O . PRO A 1 230 ? -0.256 13.099 -50.790 1.00 72.25 230 PRO A O 1
ATOM 1827 N N . SER A 1 231 ? -1.183 12.745 -52.806 1.00 71.88 231 SER A N 1
ATOM 1828 C CA . SER A 1 231 ? 0.099 12.818 -53.533 1.00 71.88 231 SER A CA 1
ATOM 1829 C C . SER A 1 231 ? 0.881 14.111 -53.256 1.00 71.88 231 SER A C 1
ATOM 1831 O O . SER A 1 231 ? 2.111 14.119 -53.313 1.00 71.88 231 SER A O 1
ATOM 1833 N N . GLU A 1 232 ? 0.177 15.184 -52.893 1.00 75.56 232 GLU A N 1
ATOM 1834 C CA . GLU A 1 232 ? 0.748 16.488 -52.558 1.00 75.56 232 GLU A CA 1
ATOM 1835 C C . GLU A 1 232 ? 1.589 16.445 -51.273 1.00 75.56 232 GLU A C 1
ATOM 1837 O O . GLU A 1 232 ? 2.729 16.918 -51.262 1.00 75.56 232 GLU A O 1
ATOM 1842 N N . ILE A 1 233 ? 1.090 15.791 -50.220 1.00 75.94 233 ILE A N 1
ATOM 1843 C CA . ILE A 1 233 ? 1.789 15.651 -48.932 1.00 75.94 233 ILE A CA 1
ATOM 1844 C C . ILE A 1 233 ? 3.012 14.735 -49.086 1.00 75.94 233 ILE A C 1
ATOM 1846 O O . ILE A 1 233 ? 4.097 15.025 -48.573 1.00 75.94 233 ILE A O 1
ATOM 1850 N N . VAL A 1 234 ? 2.890 13.676 -49.893 1.00 76.56 234 VAL A N 1
ATOM 1851 C CA . VAL A 1 234 ? 4.004 12.769 -50.214 1.00 76.56 234 VAL A CA 1
ATOM 1852 C C . VAL A 1 234 ? 5.117 13.494 -50.982 1.00 76.56 234 VAL A C 1
ATOM 1854 O O . VAL A 1 234 ? 6.307 13.258 -50.736 1.00 76.56 234 VAL A O 1
ATOM 1857 N N . GLN A 1 235 ? 4.765 14.399 -51.901 1.00 76.50 235 GLN A N 1
ATOM 1858 C CA . GLN A 1 235 ? 5.742 15.231 -52.607 1.00 76.50 235 GLN A CA 1
ATOM 1859 C C . GLN A 1 235 ? 6.423 16.240 -51.675 1.00 76.50 235 GLN A C 1
ATOM 1861 O O . GLN A 1 235 ? 7.632 16.468 -51.803 1.00 76.50 235 GLN A O 1
ATOM 1866 N N . LEU A 1 236 ? 5.689 16.800 -50.711 1.00 81.31 236 LEU A N 1
ATOM 1867 C CA . LEU A 1 236 ? 6.245 17.704 -49.708 1.00 81.31 236 LEU A CA 1
ATOM 1868 C C . LEU A 1 236 ? 7.262 16.985 -48.806 1.00 81.31 236 LEU A C 1
ATOM 1870 O O . LEU A 1 236 ? 8.370 17.489 -48.608 1.00 81.31 236 LEU A O 1
ATOM 1874 N N . ALA A 1 237 ? 6.955 15.757 -48.378 1.00 79.00 237 ALA A N 1
ATOM 1875 C CA . ALA A 1 237 ? 7.870 14.915 -47.606 1.00 79.00 237 ALA A CA 1
ATOM 1876 C C . ALA A 1 237 ? 9.181 14.628 -48.367 1.00 79.00 237 ALA A C 1
ATOM 1878 O O . ALA A 1 237 ? 10.273 14.666 -47.789 1.00 79.00 237 ALA A O 1
ATOM 1879 N N . ARG A 1 238 ? 9.098 14.395 -49.688 1.00 77.06 238 ARG A N 1
ATOM 1880 C CA . ARG A 1 238 ? 10.283 14.211 -50.547 1.00 77.06 238 ARG A CA 1
ATOM 1881 C C . ARG A 1 238 ? 11.125 15.483 -50.650 1.00 77.06 238 ARG A C 1
ATOM 1883 O O . ARG A 1 238 ? 12.347 15.402 -50.535 1.00 77.06 238 ARG A O 1
ATOM 1890 N N . ARG A 1 239 ? 10.503 16.658 -50.814 1.00 80.75 239 ARG A N 1
ATOM 1891 C CA . ARG A 1 239 ? 11.226 17.949 -50.821 1.00 80.75 239 ARG A CA 1
ATOM 1892 C C . ARG A 1 239 ? 11.892 18.244 -49.476 1.00 80.75 239 ARG A C 1
ATOM 1894 O O . ARG A 1 239 ? 12.996 18.779 -49.455 1.00 80.75 239 ARG A O 1
ATOM 1901 N N . ALA A 1 240 ? 11.280 17.812 -48.374 1.00 80.94 240 ALA A N 1
ATOM 1902 C CA . ALA A 1 240 ? 11.832 17.902 -47.023 1.00 80.94 240 ALA A CA 1
ATOM 1903 C C . ALA A 1 240 ? 12.938 16.863 -46.716 1.00 80.94 240 ALA A C 1
ATOM 1905 O O . ALA A 1 240 ? 13.373 16.751 -45.572 1.00 80.94 240 ALA A O 1
ATOM 1906 N N . LYS A 1 241 ? 13.419 16.107 -47.720 1.00 81.00 241 LYS A N 1
ATOM 1907 C CA . LYS A 1 241 ? 14.456 15.060 -47.595 1.00 81.00 241 LYS A CA 1
ATOM 1908 C C . LYS A 1 241 ? 14.078 13.902 -46.652 1.00 81.00 241 LYS A C 1
ATOM 1910 O O . LYS A 1 241 ? 14.954 13.237 -46.090 1.00 81.00 241 LYS A O 1
ATOM 1915 N N . MET A 1 242 ? 12.783 13.608 -46.505 1.00 79.75 242 MET A N 1
ATOM 1916 C CA . MET A 1 242 ? 12.295 12.435 -45.769 1.00 79.75 242 MET A CA 1
ATOM 1917 C C . MET A 1 242 ? 12.364 11.186 -46.661 1.00 79.75 242 MET A C 1
ATOM 1919 O O . MET A 1 242 ? 11.381 10.731 -47.248 1.00 79.75 242 MET A O 1
ATOM 1923 N N . ASN A 1 243 ? 13.583 10.661 -46.801 1.00 70.69 243 ASN A N 1
ATOM 1924 C CA . ASN A 1 243 ? 13.906 9.624 -47.785 1.00 70.69 243 ASN A CA 1
ATOM 1925 C C . ASN A 1 243 ? 13.540 8.201 -47.339 1.00 70.69 243 ASN A C 1
ATOM 1927 O O . ASN A 1 243 ? 13.363 7.341 -48.196 1.00 70.69 243 ASN A O 1
ATOM 1931 N N . THR A 1 244 ? 13.404 7.951 -46.033 1.00 78.00 244 THR A N 1
ATOM 1932 C CA . THR A 1 244 ? 13.002 6.642 -45.494 1.00 78.00 244 THR A CA 1
ATOM 1933 C C . THR A 1 244 ? 11.497 6.579 -45.261 1.00 78.00 244 THR A C 1
ATOM 1935 O O . THR A 1 244 ? 10.878 7.589 -44.919 1.00 78.00 244 THR A O 1
ATOM 1938 N N . ASP A 1 245 ? 10.913 5.391 -45.405 1.00 71.62 245 ASP A N 1
ATOM 1939 C CA . ASP A 1 245 ? 9.459 5.204 -45.301 1.00 71.62 245 ASP A CA 1
ATOM 1940 C C . ASP A 1 245 ? 8.928 5.572 -43.911 1.00 71.62 245 ASP A C 1
ATOM 1942 O O . ASP A 1 245 ? 7.896 6.225 -43.796 1.00 71.62 245 ASP A O 1
ATOM 1946 N N . VAL A 1 246 ? 9.704 5.297 -42.857 1.00 73.19 246 VAL A N 1
ATOM 1947 C CA . VAL A 1 246 ? 9.379 5.704 -41.480 1.00 73.19 246 VAL A CA 1
ATOM 1948 C C . VAL A 1 246 ? 9.284 7.229 -41.349 1.00 73.19 246 VAL A C 1
ATOM 1950 O O . VAL A 1 246 ? 8.308 7.746 -40.814 1.00 73.19 246 VAL A O 1
ATOM 1953 N N . ARG A 1 247 ? 10.267 7.979 -41.870 1.00 75.75 247 ARG A N 1
ATOM 1954 C CA . ARG A 1 247 ? 10.266 9.452 -41.799 1.00 75.75 247 ARG A CA 1
ATOM 1955 C C . ARG A 1 247 ? 9.159 10.062 -42.652 1.00 75.75 247 ARG A C 1
ATOM 1957 O O . ARG A 1 247 ? 8.594 11.085 -42.279 1.00 75.75 247 ARG A O 1
ATOM 1964 N N . ARG A 1 248 ? 8.857 9.434 -43.791 1.00 77.12 248 ARG A N 1
ATOM 1965 C CA . ARG A 1 248 ? 7.786 9.860 -44.689 1.00 77.12 248 ARG A CA 1
ATOM 1966 C C . ARG A 1 248 ? 6.416 9.661 -44.050 1.00 77.12 248 ARG A C 1
ATOM 1968 O O . ARG A 1 248 ? 5.628 10.595 -44.087 1.00 77.12 248 ARG A O 1
ATOM 1975 N N . ASN A 1 249 ? 6.174 8.514 -43.416 1.00 77.12 249 ASN A N 1
ATOM 1976 C CA . ASN A 1 249 ? 4.924 8.248 -42.706 1.00 77.12 249 ASN A CA 1
ATOM 1977 C C . ASN A 1 249 ? 4.717 9.240 -41.560 1.00 77.12 249 ASN A C 1
ATOM 1979 O O . ASN A 1 249 ? 3.674 9.875 -41.510 1.00 77.12 249 ASN A O 1
ATOM 1983 N N . ILE A 1 250 ? 5.736 9.474 -40.723 1.00 78.88 250 ILE A N 1
ATOM 1984 C CA . ILE A 1 250 ? 5.652 10.471 -39.640 1.00 78.88 250 ILE A CA 1
ATOM 1985 C C . ILE A 1 250 ? 5.318 11.864 -40.197 1.00 78.88 250 ILE A C 1
ATOM 1987 O O . ILE A 1 250 ? 4.450 12.550 -39.667 1.00 78.88 250 ILE A O 1
ATOM 1991 N N . PHE A 1 251 ? 5.976 12.278 -41.285 1.00 80.81 251 PHE A N 1
ATOM 1992 C CA . PHE A 1 251 ? 5.717 13.573 -41.917 1.00 80.81 251 PHE A CA 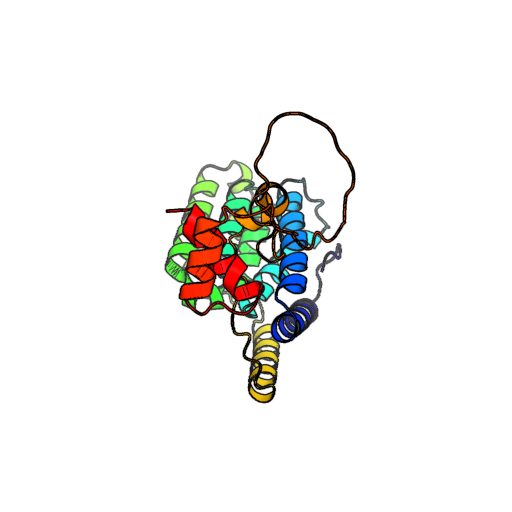1
ATOM 1993 C C . PHE A 1 251 ? 4.287 13.679 -42.467 1.00 80.81 251 PHE A C 1
ATOM 1995 O O . PHE A 1 251 ? 3.644 14.708 -42.283 1.00 80.81 251 PHE A O 1
ATOM 2002 N N . CYS A 1 252 ? 3.785 12.629 -43.124 1.00 77.00 252 CYS A N 1
ATOM 2003 C CA . CYS A 1 252 ? 2.446 12.638 -43.715 1.00 77.00 252 CYS A CA 1
ATOM 2004 C C . CYS A 1 252 ? 1.351 12.621 -42.640 1.00 77.00 252 CYS A C 1
ATOM 2006 O O . CYS A 1 252 ? 0.413 13.401 -42.734 1.00 77.00 252 CYS A O 1
ATOM 2008 N N . THR A 1 253 ? 1.516 11.826 -41.578 1.00 79.00 253 THR A N 1
ATOM 2009 C CA . THR A 1 253 ? 0.565 11.769 -40.457 1.00 79.00 253 THR A CA 1
ATOM 2010 C C . THR A 1 253 ? 0.466 13.098 -39.707 1.00 79.00 253 THR A C 1
ATOM 2012 O O . THR A 1 253 ? -0.623 13.502 -39.320 1.00 79.00 253 THR A O 1
ATOM 2015 N N . VAL A 1 254 ? 1.583 13.811 -39.513 1.00 76.56 254 VAL A N 1
ATOM 2016 C CA . VAL A 1 254 ? 1.561 15.148 -38.889 1.00 76.56 254 VAL A CA 1
ATOM 2017 C C . VAL A 1 254 ? 0.972 16.197 -39.837 1.00 76.56 254 VAL A C 1
ATOM 2019 O O . VAL A 1 254 ? 0.276 17.099 -39.387 1.00 76.56 254 VAL A O 1
ATOM 2022 N N . GLY A 1 255 ? 1.235 16.079 -41.141 1.00 68.94 255 GLY A N 1
ATOM 2023 C CA . GLY A 1 255 ? 0.729 17.004 -42.156 1.00 68.94 255 GLY A CA 1
ATOM 2024 C C . GLY A 1 255 ? -0.774 16.902 -42.432 1.00 68.94 255 GLY A C 1
ATOM 2025 O O . GLY A 1 255 ? -1.340 17.878 -42.898 1.00 68.94 255 GLY A O 1
ATOM 2026 N N . GLU A 1 256 ? -1.419 15.765 -42.151 1.00 63.25 256 GLU A N 1
ATOM 2027 C CA . GLU A 1 256 ? -2.882 15.601 -42.271 1.00 63.25 256 GLU A CA 1
ATOM 2028 C C . GLU A 1 256 ? -3.667 16.152 -41.068 1.00 63.25 256 GLU A C 1
ATOM 2030 O O . GLU A 1 256 ? -4.876 16.350 -41.164 1.00 63.25 256 GLU A O 1
ATOM 2035 N N . LEU A 1 257 ? -3.000 16.387 -39.934 1.00 56.59 257 LEU A N 1
ATOM 2036 C CA . LEU A 1 257 ? -3.618 16.899 -38.702 1.00 56.59 257 LEU A CA 1
ATOM 2037 C C . LEU A 1 257 ? -3.621 18.439 -38.605 1.00 56.59 257 LEU A C 1
ATOM 2039 O O . LEU A 1 257 ? -4.122 18.975 -37.615 1.00 56.59 257 LEU A O 1
ATOM 2043 N N . LEU A 1 258 ? -3.058 19.136 -39.598 1.00 47.88 258 LEU A N 1
ATOM 2044 C CA . LEU A 1 258 ? -3.001 20.600 -39.721 1.00 47.88 258 LEU A CA 1
ATOM 2045 C C . LEU A 1 258 ? -3.846 21.074 -40.905 1.00 47.88 258 LEU A C 1
ATOM 2047 O O . LEU A 1 258 ? -4.515 22.118 -40.742 1.00 47.88 258 LEU A O 1
#

Secondary structure (DSSP, 8-state):
---SSPPPHHHHHHHHHHHHHHHHHS-THHHHHHHHHHHHHHHHHHHSPPPTT--HHHHHHHHHHHHHHTTSS-HHHHHHHHHHHHHT-SHHHHHHHHHHHHHHHHHHHHH-HHHHHHHHHHHHHHHHH-GGGGSHHHHHHHHHHHHHTTS---SS-THHHHHHHHHHHHHHHHTT----------HHHHHTHHHH--TTSTT-S------S------------------HHHHHHHHHTT--SHHHHHHHHHHHT--